Protein AF-A0A9P8D530-F1 (afdb_monomer)

Nearest PDB structures (foldseek):
  5xg2-assembly1_A  TM=8.958E-01  e=7.688E-01  Pyrococcus yayanosii CH1
  3g67-assembly1_B  TM=6.384E-01  e=3.467E-01  Thermotoga maritima
  3zx6-assembly1_A  TM=5.430E-01  e=2.923E-01  Archaeoglobus fulgidus DSM 4304
  3zx6-assembly1_B  TM=6.052E-01  e=6.123E-01  Archaeoglobus fulgidus DSM 4304
  3ja6-assembly1_I  TM=3.367E-01  e=1.910E+00  Escherichia coli

Mean predicted aligned error: 16.05 Å

Secondary structure (DSSP, 8-state):
-HHHHHHHHHHHHHHHHHHHHHHHHHHHHHHHHHHHHHHHHHHHHHHHHHHHHHHHHHHHHHHHT--HHHHHHHHHHHHHHHHHHHHHHHHHHHHHHHHHHHHHHHHHHHHHHHHHHHHHHHHHHHHHHHHHHHHHHHHHHHHHHHHHHHHHHHHHHHHHHHHHHHHHHHHHHHHHS------SSS-------TTTHHHHHHHHHHHHHHHHHHHHHHHHHHHHHHHHHHHHT---

pLDDT: mean 80.41, std 13.49, range [45.69, 94.81]

Solvent-accessible surface area (backbone atoms only — not comparable to full-atom values): 13233 Å² total; per-residue (Å²): 114,76,73,57,55,54,52,51,51,50,53,48,55,54,51,52,52,52,50,51,52,51,52,52,50,47,49,54,52,61,66,51,46,61,62,53,51,53,53,44,53,54,46,51,52,52,42,52,55,49,53,50,50,52,50,54,54,50,52,49,49,68,75,63,74,64,76,61,75,70,54,52,56,54,50,51,52,50,52,51,50,45,54,52,47,52,54,53,44,55,50,48,54,51,52,53,50,51,52,52,51,50,46,52,51,52,52,52,52,53,49,53,51,52,53,52,53,51,48,56,52,49,53,53,49,50,53,52,52,50,51,50,51,51,51,51,51,53,50,49,53,49,50,52,52,52,50,53,51,50,54,52,51,53,50,51,52,53,50,51,63,57,46,52,51,52,49,53,49,50,51,57,46,67,76,70,60,81,75,83,81,84,75,78,95,77,78,96,67,88,71,76,61,93,59,64,64,56,56,56,67,54,43,53,58,51,45,49,50,53,51,52,52,51,54,51,54,57,49,50,54,53,51,54,53,53,50,54,55,53,60,72,68,56,82,130

Radius of gyration: 52.25 Å; Cα contacts (8 Å, |Δi|>4): 49; chains: 1; bounding box: 99×33×156 Å

Foldseek 3Di:
DVVVVVVVVVVVVVVVVVLVVLVVVLVVLVVCLVVLVVVLVVLVVVLVVLVVVLVVLVVCCVVPVDDDPVSVVVNVVSVVVNVVSVVVSVVSVVVSVVSVVSSVVSVVVSVVVVVVVVVVVVVVVVVVVVVVVVVVVVVVVVVVVVVVVVVVVVVVVVVVLLVVLLVVLVVVCVVPQDDQPPDDDDDRDRPRPPVVVVSVVRSVVVSVVSVVVVVVVVVVVVVVVVVVVVVVPDDD

Organism: NCBI:txid1042133

Structure (mmCIF, N/CA/C/O backbone):
data_AF-A0A9P8D530-F1
#
_entry.id   AF-A0A9P8D530-F1
#
loop_
_atom_site.group_PDB
_atom_site.id
_atom_site.type_symbol
_atom_site.label_atom_id
_atom_site.label_alt_id
_atom_site.label_comp_id
_atom_site.label_asym_id
_atom_site.label_entity_id
_atom_site.label_seq_id
_atom_site.pdbx_PDB_ins_code
_atom_site.Cartn_x
_atom_site.Cartn_y
_atom_site.Cartn_z
_atom_site.occupancy
_atom_site.B_iso_or_equiv
_atom_site.auth_seq_id
_atom_site.auth_comp_id
_atom_site.auth_asym_id
_atom_site.auth_atom_id
_atom_site.pdbx_PDB_model_num
ATOM 1 N N . MET A 1 1 ? -13.300 6.426 -26.813 1.00 47.84 1 MET A N 1
ATOM 2 C CA . MET A 1 1 ? -12.167 7.091 -26.140 1.00 47.84 1 MET A CA 1
ATOM 3 C C . MET A 1 1 ? -12.619 8.271 -25.294 1.00 47.84 1 MET A C 1
ATOM 5 O O . MET A 1 1 ? -12.547 8.134 -24.091 1.00 47.84 1 MET A O 1
ATOM 9 N N . VAL A 1 2 ? -13.185 9.355 -25.845 1.00 51.16 2 VAL A N 1
ATOM 10 C CA . VAL A 1 2 ? -13.548 10.539 -25.026 1.00 51.16 2 VAL A CA 1
ATOM 11 C C . VAL A 1 2 ? -14.606 10.249 -23.944 1.00 51.16 2 VAL A C 1
ATOM 13 O O . VAL A 1 2 ? -14.439 10.677 -22.815 1.00 51.16 2 VAL A O 1
ATOM 16 N N . ASN A 1 3 ? -15.657 9.473 -24.236 1.00 51.78 3 ASN A N 1
ATOM 17 C CA . ASN A 1 3 ? -16.732 9.199 -23.262 1.00 51.78 3 ASN A CA 1
ATOM 18 C C . ASN A 1 3 ? -16.315 8.320 -22.068 1.00 51.78 3 ASN A C 1
ATOM 20 O O . ASN A 1 3 ? -16.981 8.354 -21.044 1.00 51.78 3 ASN A O 1
ATOM 24 N N . GLU A 1 4 ? -15.245 7.539 -22.209 1.00 54.66 4 GLU A N 1
ATOM 25 C CA . GLU A 1 4 ? -14.819 6.537 -21.221 1.00 54.66 4 GLU A CA 1
ATOM 26 C C . GLU A 1 4 ? -13.916 7.162 -20.142 1.00 54.66 4 GLU A C 1
ATOM 28 O O . GLU A 1 4 ? -13.989 6.796 -18.970 1.00 54.66 4 GLU A O 1
ATOM 33 N N . ASP A 1 5 ? -13.144 8.189 -20.516 1.00 53.94 5 ASP A N 1
ATOM 34 C CA . ASP A 1 5 ? -12.358 9.002 -19.579 1.00 53.94 5 ASP A CA 1
ATOM 35 C C . ASP A 1 5 ? -13.244 9.873 -18.680 1.00 53.94 5 ASP A C 1
ATOM 37 O O . ASP A 1 5 ? -12.984 9.985 -17.484 1.00 53.94 5 ASP A O 1
ATOM 41 N N . TYR A 1 6 ? -14.328 10.453 -19.211 1.00 56.22 6 TYR A N 1
ATOM 42 C CA . TYR A 1 6 ? -15.255 11.252 -18.398 1.00 56.22 6 TYR A CA 1
ATOM 43 C C . TYR A 1 6 ? -16.028 10.400 -17.386 1.00 56.22 6 TYR A C 1
ATOM 45 O O . TYR A 1 6 ? -16.223 10.839 -16.254 1.00 56.22 6 TYR A O 1
ATOM 53 N N . THR A 1 7 ? -16.444 9.184 -17.755 1.00 60.84 7 THR A N 1
ATOM 54 C CA . THR A 1 7 ? -17.121 8.267 -16.824 1.00 60.84 7 THR A CA 1
ATOM 55 C C . THR A 1 7 ? -16.185 7.776 -15.727 1.00 60.84 7 THR A C 1
ATOM 57 O O . THR A 1 7 ? -16.572 7.805 -14.562 1.00 60.84 7 THR A O 1
ATOM 60 N N . ASN A 1 8 ? -14.941 7.425 -16.069 1.00 58.00 8 ASN A N 1
ATOM 61 C CA . ASN A 1 8 ? -13.939 7.026 -15.079 1.00 58.00 8 ASN A CA 1
ATOM 62 C C . ASN A 1 8 ? -13.560 8.185 -14.148 1.00 58.00 8 ASN A C 1
ATOM 64 O O . ASN A 1 8 ? -13.407 7.978 -12.949 1.00 58.00 8 ASN A O 1
ATOM 68 N N . SER A 1 9 ? -13.450 9.411 -14.674 1.00 56.75 9 SER A N 1
ATOM 69 C CA . SER A 1 9 ? -13.176 10.601 -13.861 1.00 56.75 9 SER A CA 1
ATOM 70 C C . SER A 1 9 ? -14.311 10.898 -12.881 1.00 56.75 9 SER A C 1
ATOM 72 O O . SER A 1 9 ? -14.040 11.243 -11.736 1.00 56.75 9 SER A O 1
ATOM 74 N N . LEU A 1 10 ? -15.570 10.752 -13.305 1.00 60.12 10 LEU A N 1
ATOM 75 C CA . LEU A 1 10 ? -16.727 11.009 -12.448 1.00 60.12 10 LEU A CA 1
ATOM 76 C C . LEU A 1 10 ? -16.903 9.912 -11.383 1.00 60.12 10 LEU A C 1
ATOM 78 O O . LEU A 1 10 ? -17.179 10.226 -10.230 1.00 60.12 10 LEU A O 1
ATOM 82 N N . GLU A 1 11 ? -16.707 8.634 -11.736 1.00 61.78 11 GLU A N 1
ATOM 83 C CA . GLU A 1 11 ? -16.700 7.532 -10.757 1.00 61.78 11 GLU A CA 1
ATOM 84 C C . GLU A 1 11 ? -15.560 7.675 -9.743 1.00 61.78 11 GLU A C 1
ATOM 86 O O . GLU A 1 11 ? -15.763 7.412 -8.558 1.00 61.78 11 GLU A O 1
ATOM 91 N N . PHE A 1 12 ? -14.384 8.130 -10.183 1.00 62.31 12 PHE A N 1
ATOM 92 C CA . PHE A 1 12 ? -13.244 8.383 -9.307 1.00 62.31 12 PHE A CA 1
ATOM 93 C C . PHE A 1 12 ? -13.523 9.525 -8.318 1.00 62.31 12 PHE A C 1
ATOM 95 O O . PHE A 1 12 ? -13.295 9.368 -7.120 1.00 62.31 12 PHE A O 1
ATOM 102 N N . GLU A 1 13 ? -14.085 10.638 -8.794 1.00 62.72 13 GLU A N 1
ATOM 103 C CA . GLU A 1 13 ? -14.395 11.811 -7.966 1.00 62.72 13 GLU A CA 1
ATOM 104 C C . GLU A 1 13 ? -15.509 11.513 -6.939 1.00 62.72 13 GLU A C 1
ATOM 106 O O . GLU A 1 13 ? -15.418 11.916 -5.778 1.00 62.72 13 GLU A O 1
ATOM 111 N N . ILE A 1 14 ? -16.519 10.716 -7.320 1.00 65.56 14 ILE A N 1
ATOM 112 C CA . ILE A 1 14 ? -17.564 10.225 -6.404 1.00 65.56 14 ILE A CA 1
ATOM 113 C C . ILE A 1 14 ? -16.975 9.254 -5.365 1.00 65.56 14 ILE A C 1
ATOM 115 O O . ILE A 1 14 ? -17.304 9.337 -4.179 1.00 65.56 14 ILE A O 1
ATOM 119 N N . ALA A 1 15 ? -16.086 8.345 -5.778 1.00 71.25 15 ALA A N 1
ATOM 120 C CA . ALA A 1 15 ? -15.463 7.375 -4.880 1.00 71.25 15 ALA A CA 1
ATOM 121 C C . ALA A 1 15 ? -14.521 8.029 -3.851 1.00 71.25 15 ALA A C 1
ATOM 123 O O . ALA A 1 15 ? -14.444 7.560 -2.709 1.00 71.25 15 ALA A O 1
ATOM 124 N N . GLU A 1 16 ? -13.837 9.111 -4.231 1.00 76.19 16 GLU A N 1
ATOM 125 C CA . GLU A 1 16 ? -12.946 9.873 -3.352 1.00 76.19 16 GLU A CA 1
ATOM 126 C C . GLU A 1 16 ? -13.729 10.670 -2.291 1.00 76.19 16 GLU A C 1
ATOM 128 O O . GLU A 1 16 ? -13.339 10.684 -1.115 1.00 76.19 16 GLU A O 1
ATOM 133 N N . ASP A 1 17 ? -14.877 11.258 -2.655 1.00 79.88 17 ASP A N 1
ATOM 134 C CA . ASP A 1 17 ? -15.763 11.921 -1.687 1.00 79.88 17 ASP A CA 1
ATOM 135 C C . ASP A 1 17 ? -16.356 10.922 -0.680 1.00 79.88 17 ASP A C 1
ATOM 137 O O . ASP A 1 17 ? -16.305 11.154 0.533 1.00 79.88 17 ASP A O 1
ATOM 141 N N . GLU A 1 18 ? -16.822 9.757 -1.148 1.00 80.75 18 GLU A N 1
ATOM 142 C CA . GLU A 1 18 ? -17.292 8.684 -0.265 1.00 80.75 18 GLU A CA 1
ATOM 143 C C . GLU A 1 18 ? -16.204 8.227 0.716 1.00 80.75 18 GLU A C 1
ATOM 145 O O . GLU A 1 18 ? -16.465 8.058 1.910 1.00 80.75 18 GLU A O 1
ATOM 150 N N . GLU A 1 19 ? -14.971 8.033 0.241 1.00 82.69 19 GLU A N 1
ATOM 151 C CA . GLU A 1 19 ? -13.854 7.615 1.090 1.00 82.69 19 GLU A CA 1
ATOM 152 C C . GLU A 1 19 ? -13.555 8.654 2.177 1.00 82.69 19 GLU A C 1
ATOM 154 O O . GLU A 1 19 ? -13.328 8.308 3.345 1.00 82.69 19 GLU A O 1
ATOM 159 N N . LYS A 1 20 ? -13.597 9.939 1.819 1.00 85.69 20 LYS A N 1
ATOM 160 C CA . LYS A 1 20 ? -13.409 11.045 2.757 1.00 85.69 20 LYS A CA 1
ATOM 161 C C . LYS A 1 20 ? -14.515 11.079 3.810 1.00 85.69 20 LYS A C 1
ATOM 163 O O . LYS A 1 20 ? -14.206 11.180 5.001 1.00 85.69 20 LYS A O 1
ATOM 168 N N . GLN A 1 21 ? -15.775 10.913 3.407 1.00 86.50 21 GLN A N 1
ATOM 169 C CA . GLN A 1 21 ? -16.907 10.840 4.335 1.00 86.50 21 GLN A CA 1
ATOM 170 C C . GLN A 1 21 ? -16.814 9.633 5.278 1.00 86.50 21 GLN A C 1
ATOM 172 O O . GLN A 1 21 ? -17.083 9.755 6.479 1.00 86.50 21 GLN A O 1
ATOM 177 N N . VAL A 1 22 ? -16.379 8.474 4.775 1.00 86.25 22 VAL A N 1
ATOM 178 C CA . VAL A 1 22 ? -16.158 7.271 5.591 1.00 86.25 22 VAL A CA 1
ATOM 179 C C . VAL A 1 22 ? -15.051 7.503 6.622 1.00 86.25 22 VAL A C 1
ATOM 181 O O . VAL A 1 22 ? -15.244 7.205 7.805 1.00 86.25 22 VAL A O 1
ATOM 184 N N . LYS A 1 23 ? -13.914 8.083 6.214 1.00 88.69 23 LYS A N 1
ATOM 185 C CA . LYS A 1 23 ? -12.812 8.431 7.128 1.00 88.69 23 LYS A CA 1
ATOM 186 C C . LYS A 1 23 ? -13.258 9.430 8.191 1.00 88.69 23 LYS A C 1
ATOM 188 O O . LYS A 1 23 ? -12.974 9.233 9.372 1.00 88.69 23 LYS A O 1
ATOM 193 N N . GLU A 1 24 ? -13.994 10.468 7.805 1.00 90.75 24 GLU A N 1
ATOM 194 C CA . GLU A 1 24 ? -14.507 11.469 8.741 1.00 90.75 24 GLU A CA 1
ATOM 195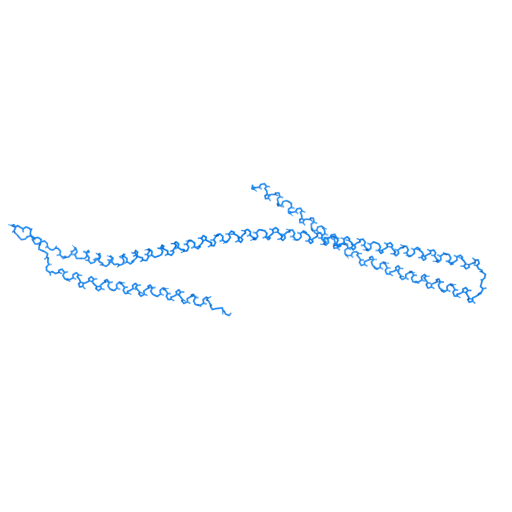 C C . GLU A 1 24 ? -15.481 10.851 9.756 1.00 90.75 24 GLU A C 1
ATOM 197 O O . GLU A 1 24 ? -15.393 11.113 10.959 1.00 90.75 24 GLU A O 1
ATOM 202 N N . THR A 1 25 ? -16.372 9.974 9.294 1.00 87.69 25 THR A N 1
ATOM 203 C CA . THR A 1 25 ? -17.322 9.257 10.153 1.00 87.69 25 THR A CA 1
ATOM 204 C C . THR A 1 25 ? -16.600 8.328 11.130 1.00 87.69 25 THR A C 1
ATOM 206 O O . THR A 1 25 ? -16.912 8.329 12.323 1.00 87.69 25 THR A O 1
ATOM 209 N N . ALA A 1 26 ? -15.580 7.598 10.670 1.00 89.50 26 ALA A N 1
ATOM 210 C CA . ALA A 1 26 ? -14.744 6.760 11.526 1.00 89.50 26 ALA A CA 1
ATOM 211 C C . ALA A 1 26 ? -14.005 7.585 12.596 1.00 89.50 26 ALA A C 1
ATOM 213 O O . ALA A 1 26 ? -13.944 7.178 13.758 1.00 89.50 26 ALA A O 1
ATOM 214 N N . ILE A 1 27 ? -13.500 8.772 12.242 1.00 90.75 27 ILE A N 1
ATOM 215 C CA . ILE A 1 27 ? -12.860 9.694 13.192 1.00 90.75 27 ILE A CA 1
ATOM 216 C C . ILE A 1 27 ? -13.866 10.177 14.244 1.00 90.75 27 ILE A C 1
ATOM 218 O O . ILE A 1 27 ? -13.558 10.149 15.437 1.00 90.75 27 ILE A O 1
ATOM 222 N N . LYS A 1 28 ? -15.079 10.574 13.834 1.00 90.62 28 LYS A N 1
ATOM 223 C CA . LYS A 1 28 ? -16.150 10.994 14.758 1.00 90.62 28 LYS A CA 1
ATOM 224 C C . LYS A 1 28 ? -16.519 9.876 15.739 1.00 90.62 28 LYS A C 1
ATOM 226 O O . LYS A 1 28 ? -16.566 10.118 16.944 1.00 90.62 28 LYS A O 1
ATOM 231 N N . LEU A 1 29 ? -16.708 8.652 15.243 1.00 89.94 29 LEU A N 1
ATOM 232 C CA . LEU A 1 29 ? -16.990 7.468 16.065 1.00 89.94 29 LEU A CA 1
ATOM 233 C C . LEU A 1 29 ? -15.864 7.193 17.065 1.00 89.94 29 LEU A C 1
ATOM 235 O O . LEU A 1 29 ? -16.124 7.070 18.263 1.00 89.94 29 LEU A O 1
ATOM 239 N N . ARG A 1 30 ? -14.611 7.175 16.599 1.00 91.06 30 ARG A N 1
ATOM 240 C CA . ARG A 1 30 ? -13.434 6.952 17.449 1.00 91.06 30 ARG A CA 1
ATOM 241 C C . ARG A 1 30 ? -13.286 8.022 18.529 1.00 91.06 30 ARG A C 1
ATOM 243 O O . ARG A 1 30 ? -12.896 7.701 19.645 1.00 91.06 30 ARG A O 1
ATOM 250 N N . LYS A 1 31 ? -13.630 9.275 18.219 1.00 91.94 31 LYS A N 1
ATOM 251 C CA . LYS A 1 31 ? -13.614 10.379 19.186 1.00 91.94 31 LYS A CA 1
ATOM 252 C C . LYS A 1 31 ? -14.682 10.227 20.275 1.00 91.94 31 LYS A C 1
ATOM 254 O O . LYS A 1 31 ? -14.424 10.618 21.403 1.00 91.94 31 LYS A O 1
ATOM 259 N N . SER A 1 32 ? -15.844 9.654 19.954 1.00 89.19 32 SER A N 1
ATOM 260 C CA . SER A 1 32 ? -16.940 9.429 20.917 1.00 89.19 32 SER A CA 1
ATOM 261 C C . SER A 1 32 ? -16.757 8.200 21.821 1.00 89.19 32 SER A C 1
ATOM 263 O O . SER A 1 32 ? -17.439 8.068 22.834 1.00 89.19 32 SER A O 1
ATOM 265 N N . LEU A 1 33 ? -15.848 7.292 21.455 1.00 90.75 33 LEU A N 1
ATOM 266 C CA . LEU A 1 33 ? -15.551 6.071 22.203 1.00 90.75 33 LEU A CA 1
ATOM 267 C C . LEU A 1 33 ? -15.082 6.322 23.656 1.00 90.75 33 LEU A C 1
ATOM 269 O O . LEU A 1 33 ? -15.693 5.737 24.551 1.00 90.75 33 LEU A O 1
ATOM 273 N N . PRO A 1 34 ? -14.096 7.205 23.930 1.00 91.75 34 PRO A N 1
ATOM 274 C CA . PRO A 1 34 ? -13.632 7.460 25.298 1.00 91.75 34 PRO A CA 1
ATOM 275 C C . PRO A 1 34 ? -14.719 8.041 26.210 1.00 91.75 34 PRO A C 1
ATOM 277 O O . PRO A 1 34 ? -14.756 7.728 27.398 1.00 91.75 34 PRO A O 1
ATOM 280 N N . ASP A 1 35 ? -15.637 8.851 25.673 1.00 90.31 35 ASP A N 1
ATOM 281 C CA . ASP A 1 35 ? -16.759 9.380 26.457 1.00 90.31 35 ASP A CA 1
ATOM 282 C C . ASP A 1 35 ? -17.690 8.249 26.917 1.00 90.31 35 ASP A C 1
ATOM 284 O O . ASP A 1 35 ? -18.188 8.254 28.044 1.00 90.31 35 ASP A O 1
ATOM 288 N N . LEU A 1 36 ? -17.911 7.252 26.057 1.00 89.62 36 LEU A N 1
ATOM 289 C CA . LEU A 1 36 ? -18.752 6.100 26.363 1.00 89.62 36 LEU A CA 1
ATOM 290 C C . LEU A 1 36 ? -18.084 5.144 27.363 1.00 89.62 36 LEU A C 1
ATOM 292 O O . LEU A 1 36 ? -18.764 4.645 28.259 1.00 89.62 36 LEU A O 1
ATOM 296 N N . GLU A 1 37 ? -16.772 4.934 27.238 1.00 91.62 37 GLU A N 1
ATOM 297 C CA . GLU A 1 37 ? -15.961 4.173 28.200 1.00 91.62 37 GLU A CA 1
ATOM 298 C C . GLU A 1 37 ? -15.967 4.837 29.579 1.00 91.62 37 GLU A C 1
ATOM 300 O O . GLU A 1 37 ? -16.223 4.173 30.580 1.00 91.62 37 GLU A O 1
ATOM 305 N N . ARG A 1 38 ? -15.828 6.165 29.642 1.00 93.12 38 ARG A N 1
ATOM 306 C CA . ARG A 1 38 ? -15.912 6.910 30.904 1.00 93.12 38 ARG A CA 1
ATOM 307 C C . ARG A 1 38 ? -17.277 6.764 31.581 1.00 93.12 38 ARG A C 1
ATOM 309 O O . ARG A 1 38 ? -17.356 6.670 32.803 1.00 93.12 38 ARG A O 1
ATOM 316 N N . ILE A 1 39 ? -18.369 6.736 30.809 1.00 90.44 39 ILE A N 1
ATOM 317 C CA . ILE A 1 39 ? -19.705 6.465 31.366 1.00 90.44 39 ILE A CA 1
ATOM 318 C C . ILE A 1 39 ? -19.785 5.030 31.897 1.00 90.44 39 ILE A C 1
ATOM 320 O O . ILE A 1 39 ? -20.392 4.817 32.943 1.00 90.44 39 ILE A O 1
ATOM 324 N N . LEU A 1 40 ? -19.189 4.054 31.207 1.00 92.69 40 LEU A N 1
ATOM 325 C CA . LEU A 1 40 ? -19.153 2.668 31.674 1.00 92.69 40 LEU A CA 1
ATOM 326 C C . LEU A 1 40 ? -18.408 2.546 33.014 1.00 92.69 40 LEU A C 1
ATOM 328 O O . LEU A 1 40 ? -18.959 1.957 33.940 1.00 92.69 40 LEU A O 1
ATOM 332 N N . GLU A 1 41 ? -17.236 3.172 33.153 1.00 92.94 41 GLU A N 1
ATOM 333 C CA . GLU A 1 41 ? -16.467 3.188 34.411 1.00 92.94 41 GLU A CA 1
ATOM 334 C C . GLU A 1 41 ? -17.269 3.791 35.577 1.00 92.94 41 GLU A C 1
ATOM 336 O O . GLU A 1 41 ? -17.285 3.256 36.687 1.00 92.94 41 GLU A O 1
ATOM 341 N N . LEU A 1 42 ? -17.996 4.889 35.333 1.00 92.69 42 LEU A N 1
ATOM 342 C CA . LEU A 1 42 ? -18.859 5.501 36.350 1.00 92.69 42 LEU A CA 1
ATOM 343 C C . LEU A 1 42 ? -19.987 4.563 36.795 1.00 92.69 42 LEU A C 1
ATOM 345 O O . LEU A 1 42 ? -20.336 4.525 37.975 1.00 92.69 42 LEU A O 1
ATOM 349 N N . VAL A 1 43 ? -20.561 3.805 35.860 1.00 93.25 43 VAL A N 1
ATOM 350 C CA . VAL A 1 43 ? -21.612 2.824 36.155 1.00 93.25 43 VAL A CA 1
ATOM 351 C C . VAL A 1 43 ? -21.053 1.649 36.943 1.00 93.25 43 VAL A C 1
ATOM 353 O O . VAL A 1 43 ? -21.712 1.189 37.870 1.00 93.25 43 VAL A O 1
ATOM 356 N N . GLU A 1 44 ? -19.850 1.178 36.619 1.00 93.38 44 GLU A N 1
ATOM 357 C CA . GLU A 1 44 ? -19.175 0.130 37.388 1.00 93.38 44 GLU A CA 1
ATOM 358 C C . GLU A 1 44 ? -18.907 0.569 38.828 1.00 93.38 44 GLU A C 1
ATOM 360 O O . GLU A 1 44 ? -19.235 -0.168 39.755 1.00 93.38 44 GLU A O 1
ATOM 365 N N . CYS A 1 45 ? -18.421 1.796 39.025 1.00 93.56 45 CYS A N 1
ATOM 366 C CA . CYS A 1 45 ? -18.251 2.379 40.355 1.00 93.56 45 CYS A CA 1
ATOM 367 C C . CYS A 1 45 ? -19.584 2.442 41.124 1.00 93.56 45 CYS A C 1
ATOM 369 O O . CYS A 1 45 ? -19.662 2.033 42.281 1.00 93.56 45 CYS A O 1
ATOM 371 N N . ALA A 1 46 ? -20.664 2.879 40.468 1.00 91.50 46 ALA A N 1
ATOM 372 C CA . ALA A 1 46 ? -21.989 2.915 41.082 1.00 91.50 46 ALA A CA 1
ATOM 373 C C . ALA A 1 46 ? -22.512 1.514 41.448 1.00 91.50 46 ALA A C 1
ATOM 375 O O . ALA A 1 46 ? -23.117 1.353 42.506 1.00 91.50 46 ALA A O 1
ATOM 376 N N . ILE A 1 47 ? -22.271 0.501 40.607 1.00 93.00 47 ILE A N 1
ATOM 377 C CA . ILE A 1 47 ? -22.603 -0.896 40.919 1.00 93.00 47 ILE A CA 1
ATOM 378 C C . ILE A 1 47 ? -21.836 -1.345 42.160 1.00 93.00 47 ILE A C 1
ATOM 380 O O . ILE A 1 47 ? -22.465 -1.870 43.073 1.00 93.00 47 ILE A O 1
ATOM 384 N N . GLN A 1 48 ? -20.528 -1.087 42.226 1.00 93.12 48 GLN A N 1
ATOM 385 C CA . GLN A 1 48 ? -19.693 -1.466 43.366 1.00 93.12 48 GLN A CA 1
ATOM 386 C C . GLN A 1 48 ? -20.224 -0.862 44.674 1.00 93.12 48 GLN A C 1
ATOM 388 O O . GLN A 1 48 ? -20.454 -1.587 45.635 1.00 93.12 48 GLN A O 1
ATOM 393 N N . ILE A 1 49 ? -20.550 0.435 44.673 1.00 92.62 49 ILE A N 1
ATOM 394 C CA . ILE A 1 49 ? -21.132 1.123 45.838 1.00 92.62 49 ILE A CA 1
ATOM 395 C C . ILE A 1 49 ? -22.464 0.483 46.260 1.00 92.62 49 ILE A C 1
ATOM 397 O O . ILE A 1 49 ? -22.731 0.324 47.452 1.00 92.62 49 ILE A O 1
ATOM 401 N N . ILE A 1 50 ? -23.321 0.109 45.302 1.00 91.62 50 ILE A N 1
ATOM 402 C CA . ILE A 1 50 ? -24.591 -0.571 45.598 1.00 91.62 50 ILE A CA 1
ATOM 403 C C . ILE A 1 50 ? -24.334 -1.954 46.210 1.00 91.62 50 ILE A C 1
ATOM 405 O O . ILE A 1 50 ? -25.050 -2.352 47.126 1.00 91.62 50 ILE A O 1
ATOM 409 N N . GLU A 1 51 ? -23.342 -2.691 45.713 1.00 91.81 51 GLU A N 1
ATOM 410 C CA . GLU A 1 51 ? -22.966 -4.002 46.249 1.00 91.81 51 GLU A CA 1
ATOM 411 C C . GLU A 1 51 ? -22.436 -3.903 47.680 1.00 91.81 51 GLU A C 1
ATOM 413 O O . GLU A 1 51 ? -22.901 -4.656 48.540 1.00 91.81 51 GLU A O 1
ATOM 418 N N . ASP A 1 52 ? -21.567 -2.930 47.950 1.00 92.69 52 ASP A N 1
ATOM 419 C CA . ASP A 1 52 ? -21.043 -2.651 49.287 1.00 92.69 52 ASP A CA 1
ATOM 420 C C . ASP A 1 52 ? -22.184 -2.259 50.241 1.00 92.69 52 ASP A C 1
ATOM 422 O O . ASP A 1 52 ? -22.318 -2.833 51.319 1.00 92.69 52 ASP A O 1
ATOM 426 N N . THR A 1 53 ? -23.104 -1.391 49.797 1.00 88.88 53 THR A N 1
ATOM 427 C CA . THR A 1 53 ? -24.294 -0.993 50.577 1.00 88.88 53 THR A CA 1
ATOM 428 C C . THR A 1 53 ? -25.201 -2.189 50.897 1.00 88.88 53 THR A C 1
ATOM 430 O O . THR A 1 53 ? -25.759 -2.280 51.990 1.00 88.88 53 THR A O 1
ATOM 433 N N . ILE A 1 54 ? -25.376 -3.127 49.957 1.00 88.88 54 ILE A N 1
ATOM 434 C CA . ILE A 1 54 ? -26.139 -4.364 50.196 1.00 88.88 54 ILE A CA 1
ATOM 435 C C . ILE A 1 54 ? -25.437 -5.233 51.247 1.00 88.88 54 ILE A C 1
ATOM 437 O O . ILE A 1 54 ? -26.120 -5.817 52.090 1.00 88.88 54 ILE A O 1
ATOM 441 N N . SER A 1 55 ? -24.103 -5.318 51.205 1.00 88.62 55 SER A N 1
ATOM 442 C CA . SER A 1 55 ? -23.318 -6.064 52.192 1.00 88.62 55 SER A CA 1
ATOM 443 C C . SER A 1 55 ? -23.440 -5.444 53.582 1.00 88.62 55 SER A C 1
ATOM 445 O O . SER A 1 55 ? -23.825 -6.136 54.519 1.00 88.62 55 SER A O 1
ATOM 447 N N . GLU A 1 56 ? -23.232 -4.131 53.707 1.00 87.50 56 GLU A N 1
ATOM 448 C CA . GLU A 1 56 ? -23.371 -3.405 54.976 1.00 87.50 56 GLU A CA 1
ATOM 449 C C . GLU A 1 56 ? -24.786 -3.532 55.558 1.00 87.50 56 GLU A C 1
ATOM 451 O O . GLU A 1 56 ? -24.959 -3.740 56.761 1.00 87.50 56 GLU A O 1
ATOM 456 N N . HIS A 1 57 ? -25.817 -3.459 54.705 1.00 85.00 57 HIS A N 1
ATOM 457 C CA . HIS A 1 57 ? -27.210 -3.658 55.116 1.00 85.00 57 HIS A CA 1
ATOM 458 C C . HIS A 1 57 ? -27.447 -5.080 55.640 1.00 85.00 57 HIS A C 1
ATOM 460 O O . HIS A 1 57 ? -28.174 -5.270 56.617 1.00 85.00 57 HIS A O 1
ATOM 466 N N . LYS A 1 58 ? -26.810 -6.089 55.036 1.00 84.75 58 LYS A N 1
ATOM 467 C CA . LYS A 1 58 ? -26.878 -7.482 55.495 1.00 84.75 58 LYS A CA 1
ATOM 468 C C . 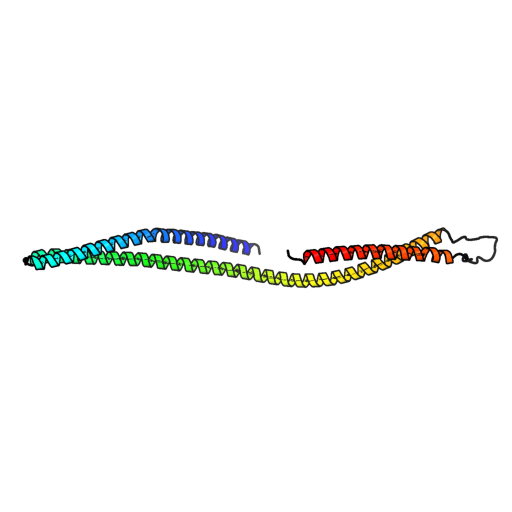LYS A 1 58 ? -26.159 -7.677 56.834 1.00 84.75 58 LYS A C 1
ATOM 470 O O . LYS A 1 58 ? -26.735 -8.293 57.729 1.00 84.75 58 LYS A O 1
ATOM 475 N N . ASP A 1 59 ? -24.974 -7.102 56.998 1.00 85.50 59 ASP A N 1
ATOM 476 C CA . ASP A 1 59 ? -24.197 -7.184 58.240 1.00 85.50 59 ASP A CA 1
ATOM 477 C C . ASP A 1 59 ? -24.933 -6.485 59.394 1.00 85.50 59 ASP A C 1
ATOM 479 O O . ASP A 1 59 ? -25.017 -7.002 60.508 1.00 85.50 59 ASP A O 1
ATOM 483 N N . CYS A 1 60 ? -25.571 -5.342 59.116 1.00 82.38 60 CYS A N 1
ATOM 484 C CA . CYS A 1 60 ? -26.412 -4.626 60.076 1.00 82.38 60 CYS A CA 1
ATOM 485 C C . CYS A 1 60 ? -27.648 -5.437 60.505 1.00 82.38 60 CYS A C 1
ATOM 487 O O . CYS A 1 60 ? -28.035 -5.376 61.676 1.00 82.38 60 CYS A O 1
ATOM 489 N N . LYS A 1 61 ? -28.260 -6.215 59.596 1.00 81.88 61 LYS A N 1
ATOM 490 C CA . LYS A 1 61 ? -29.344 -7.159 59.939 1.00 81.88 61 LYS A CA 1
ATOM 491 C C . LYS A 1 61 ? -28.854 -8.199 60.952 1.00 81.88 61 LYS A C 1
ATOM 493 O O . LYS A 1 61 ? -29.560 -8.476 61.921 1.00 81.88 61 LYS A O 1
ATOM 498 N N . GLU A 1 62 ? -27.663 -8.754 60.727 1.00 80.81 62 GLU A N 1
ATOM 499 C CA . GLU A 1 62 ? -27.059 -9.786 61.577 1.00 80.81 62 GLU A CA 1
ATOM 500 C C . GLU A 1 62 ? -26.663 -9.236 62.957 1.00 80.81 62 GLU A C 1
ATOM 502 O O . GLU A 1 62 ? -26.963 -9.857 63.976 1.00 80.81 62 GLU A O 1
ATOM 507 N N . LEU A 1 63 ? -26.091 -8.027 63.012 1.00 83.12 63 LEU A N 1
ATOM 508 C CA . LEU A 1 63 ? -25.634 -7.408 64.260 1.00 83.12 63 LEU A CA 1
ATOM 509 C C . LEU A 1 63 ? -26.781 -6.954 65.181 1.00 83.12 63 LEU A C 1
ATOM 511 O O . LEU A 1 63 ? -26.661 -7.030 66.403 1.00 83.12 63 LEU A O 1
ATOM 515 N N . LEU A 1 64 ? -27.878 -6.437 64.612 1.00 77.31 64 LEU A N 1
ATOM 516 C CA . LEU A 1 64 ? -28.935 -5.759 65.376 1.00 77.31 64 LEU A CA 1
ATOM 517 C C . LEU A 1 64 ? -30.161 -6.639 65.696 1.00 77.31 64 LEU A C 1
ATOM 519 O O . LEU A 1 64 ? -31.028 -6.187 66.443 1.00 77.31 64 LEU A O 1
ATOM 523 N N . SER A 1 65 ? -30.264 -7.871 65.170 1.00 74.00 65 SER A N 1
ATOM 524 C CA . SER A 1 65 ? -31.385 -8.808 65.434 1.00 74.00 65 SER A CA 1
ATOM 525 C C . SER A 1 65 ? -32.791 -8.175 65.293 1.00 74.00 65 SER A C 1
ATOM 527 O O . SER A 1 65 ? -33.685 -8.399 66.110 1.00 74.00 65 SER A O 1
ATOM 529 N N . ILE A 1 66 ? -32.986 -7.336 64.267 1.00 67.12 66 ILE A N 1
ATOM 530 C CA . ILE A 1 66 ? -34.199 -6.514 64.061 1.00 67.12 66 ILE A CA 1
ATOM 531 C C . ILE A 1 66 ? -35.315 -7.328 63.363 1.00 67.12 66 ILE A C 1
ATOM 533 O O . ILE A 1 66 ? -35.008 -8.148 62.495 1.00 67.12 66 ILE A O 1
ATOM 537 N N . PRO A 1 67 ? -36.613 -7.087 63.666 1.00 67.81 67 PRO A N 1
ATOM 538 C CA . PRO A 1 67 ? -37.747 -7.692 62.954 1.00 67.81 67 PRO A CA 1
ATOM 539 C C . PRO A 1 67 ? -37.732 -7.460 61.430 1.00 67.81 67 PRO A C 1
ATOM 541 O O . PRO A 1 67 ? -37.473 -6.362 60.932 1.00 67.81 67 PRO A O 1
ATOM 544 N N . GLU A 1 68 ? -38.061 -8.522 60.691 1.00 67.75 68 GLU A N 1
ATOM 545 C CA . GLU A 1 68 ? -37.719 -8.721 59.275 1.00 67.75 68 GLU A CA 1
ATOM 546 C C . GLU A 1 68 ? -38.470 -7.815 58.277 1.00 67.75 68 GLU A C 1
ATOM 548 O O . GLU A 1 68 ? -37.931 -7.474 57.222 1.00 67.75 68 GLU A O 1
ATOM 553 N N . GLU A 1 69 ? -39.681 -7.356 58.610 1.00 73.12 69 GLU A N 1
ATOM 554 C CA . GLU A 1 69 ? -40.563 -6.653 57.663 1.00 73.12 69 GLU A CA 1
ATOM 555 C C . GLU A 1 69 ? -39.972 -5.350 57.099 1.00 73.12 69 GLU A C 1
ATOM 557 O O . GLU A 1 69 ? -40.107 -5.075 55.904 1.00 73.12 69 GLU A O 1
ATOM 562 N N . ARG A 1 70 ? -39.290 -4.540 57.924 1.00 70.44 70 ARG A N 1
ATOM 563 C CA . ARG A 1 70 ? -38.713 -3.256 57.470 1.00 70.44 70 ARG A CA 1
ATOM 564 C C . ARG A 1 70 ? -37.385 -3.423 56.734 1.00 70.44 70 ARG A C 1
ATOM 566 O O . ARG A 1 70 ? -37.088 -2.630 55.842 1.00 70.44 70 ARG A O 1
ATOM 573 N N . PHE A 1 71 ? -36.622 -4.467 57.056 1.00 76.31 71 PHE A N 1
ATOM 574 C CA . PHE A 1 71 ? -35.365 -4.788 56.374 1.00 76.31 71 PHE A CA 1
ATOM 575 C C . PHE A 1 71 ? -35.599 -5.341 54.965 1.00 76.31 71 PHE A C 1
ATOM 577 O O . PHE A 1 71 ? -34.875 -4.970 54.038 1.00 76.31 71 PHE A O 1
ATOM 584 N N . LEU A 1 72 ? -36.652 -6.150 54.793 1.00 78.94 72 LEU A N 1
ATOM 585 C CA . LEU A 1 72 ? -36.989 -6.803 53.529 1.00 78.94 72 LEU A CA 1
ATOM 586 C C . LEU A 1 72 ? -37.335 -5.804 52.411 1.00 78.94 72 LEU A C 1
ATOM 588 O O . LEU A 1 72 ? -37.010 -6.035 51.246 1.00 78.94 72 LEU A O 1
ATOM 592 N N . TYR A 1 73 ? -37.990 -4.686 52.742 1.00 83.12 73 TYR A N 1
ATOM 593 C CA . TYR A 1 73 ? -38.334 -3.651 51.760 1.00 83.12 73 TYR A CA 1
ATOM 594 C C . TYR A 1 73 ? -37.090 -2.934 51.212 1.00 83.12 73 TYR A C 1
ATOM 596 O O . TYR A 1 73 ? -36.951 -2.765 50.000 1.00 83.12 73 TYR A O 1
ATOM 604 N N . VAL A 1 74 ? -36.163 -2.549 52.096 1.00 84.44 74 VAL A N 1
ATOM 605 C CA . VAL A 1 74 ? -34.909 -1.882 51.711 1.00 84.44 74 VAL A CA 1
ATOM 606 C C . VAL A 1 74 ? -34.028 -2.829 50.897 1.00 84.44 74 VAL A C 1
ATOM 608 O O . VAL A 1 74 ? -33.534 -2.441 49.841 1.00 84.44 74 VAL A O 1
ATOM 611 N N . GLU A 1 75 ? -33.922 -4.092 51.314 1.00 83.44 75 GLU A N 1
ATOM 612 C CA . GLU A 1 75 ? -33.175 -5.123 50.591 1.00 83.44 75 GLU A CA 1
ATOM 613 C C . GLU A 1 75 ? -33.723 -5.335 49.170 1.00 83.44 75 GLU A C 1
ATOM 615 O O . GLU A 1 75 ? -32.962 -5.308 48.202 1.00 83.44 75 GLU A O 1
ATOM 620 N N . LYS A 1 76 ? -35.049 -5.448 49.006 1.00 87.81 76 LYS A N 1
ATOM 621 C CA . LYS A 1 76 ? -35.680 -5.554 47.678 1.00 87.81 76 LYS A CA 1
ATOM 622 C C . LYS A 1 76 ? -35.411 -4.335 46.796 1.00 87.81 76 LYS A C 1
ATOM 624 O O . LYS A 1 76 ? -35.157 -4.497 45.599 1.00 87.81 76 LYS A O 1
ATOM 629 N N . ASN A 1 77 ? -35.453 -3.127 47.354 1.00 88.81 77 ASN A N 1
ATOM 630 C CA . ASN A 1 77 ? -35.166 -1.906 46.600 1.00 88.81 77 ASN A CA 1
ATOM 631 C C . ASN A 1 77 ? -33.698 -1.831 46.167 1.00 88.81 77 ASN A C 1
ATOM 633 O O . ASN A 1 77 ? -33.433 -1.492 45.014 1.00 88.81 77 ASN A O 1
ATOM 637 N N . LEU A 1 78 ? -32.759 -2.203 47.042 1.00 88.19 78 LEU A N 1
ATOM 638 C CA . LEU A 1 78 ? -31.332 -2.261 46.717 1.00 88.19 78 LEU A CA 1
ATOM 639 C C . LEU A 1 78 ? -31.034 -3.324 45.650 1.00 88.19 78 LEU A C 1
ATOM 641 O O . LEU A 1 78 ? -30.337 -3.039 44.680 1.00 88.19 78 LEU A O 1
ATOM 645 N N . GLN A 1 79 ? -31.633 -4.513 45.756 1.00 89.06 79 GLN A N 1
ATOM 646 C CA . GLN A 1 79 ? -31.537 -5.559 44.728 1.00 89.06 79 GLN A CA 1
ATOM 647 C C . GLN A 1 79 ? -32.118 -5.093 43.384 1.00 89.06 79 GLN A C 1
ATOM 649 O O . GLN A 1 79 ? -31.527 -5.310 42.324 1.00 89.06 79 GLN A O 1
ATOM 654 N N . THR A 1 80 ? -33.247 -4.380 43.411 1.00 92.00 80 THR A N 1
ATOM 655 C CA . THR A 1 80 ? -33.835 -3.783 42.204 1.00 92.00 80 THR A CA 1
ATOM 656 C C . THR A 1 80 ? -32.896 -2.739 41.597 1.00 92.00 80 THR A C 1
ATOM 658 O O . THR A 1 80 ? -32.687 -2.739 40.383 1.00 92.00 80 THR A O 1
ATOM 661 N N . LEU A 1 81 ? -32.289 -1.877 42.417 1.00 90.38 81 LEU A N 1
ATOM 662 C CA . LEU A 1 81 ? -31.324 -0.874 41.967 1.00 90.38 81 LEU A CA 1
ATOM 663 C C . LEU A 1 81 ? -30.081 -1.528 41.346 1.00 90.38 81 LEU A C 1
ATOM 665 O O . LEU A 1 81 ? -29.687 -1.143 40.246 1.00 90.38 81 LEU A O 1
ATOM 669 N N . ARG A 1 82 ? -29.540 -2.574 41.984 1.00 91.50 82 ARG A N 1
ATOM 670 C CA . ARG A 1 82 ? -28.433 -3.387 41.458 1.00 91.50 82 ARG A CA 1
ATOM 671 C C . ARG A 1 82 ? -28.776 -3.975 40.093 1.00 91.50 82 ARG A C 1
ATOM 673 O O . ARG A 1 82 ? -28.018 -3.803 39.144 1.00 91.50 82 ARG A O 1
ATOM 680 N N 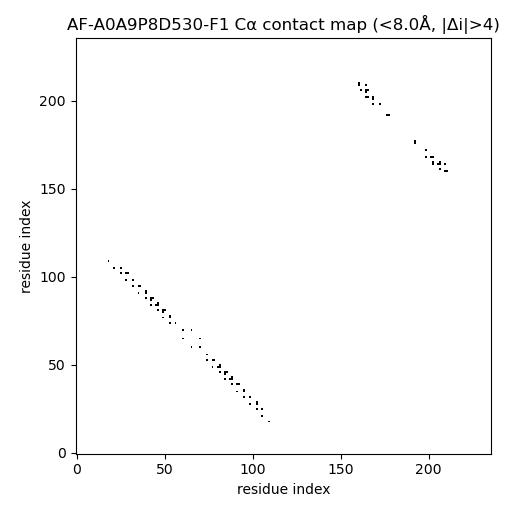. SER A 1 83 ? -29.940 -4.616 39.966 1.00 92.31 83 SER A N 1
ATOM 681 C CA . SER A 1 83 ? -30.369 -5.222 38.697 1.00 92.31 83 SER A CA 1
ATOM 682 C C . SER A 1 83 ? -30.482 -4.191 37.565 1.00 92.31 83 SER A C 1
ATOM 684 O O . SER A 1 83 ? -30.026 -4.442 36.448 1.00 92.31 83 SER A O 1
ATOM 686 N N . LYS A 1 84 ? -31.002 -2.990 37.861 1.00 92.38 84 LYS A N 1
ATOM 687 C CA . LYS A 1 84 ? -31.079 -1.881 36.901 1.00 92.38 84 LYS A CA 1
ATOM 688 C C . LYS A 1 84 ? -29.693 -1.371 36.515 1.00 92.38 84 LYS A C 1
ATOM 690 O O . LYS A 1 84 ? -29.444 -1.169 35.328 1.00 92.38 84 LYS A O 1
ATOM 695 N N . ALA A 1 85 ? -28.786 -1.213 37.476 1.00 91.62 85 ALA A N 1
ATOM 696 C CA . ALA A 1 85 ? -27.422 -0.767 37.217 1.00 91.62 85 ALA A CA 1
ATOM 697 C C . ALA A 1 85 ? -26.650 -1.767 36.335 1.00 91.62 85 ALA A C 1
ATOM 699 O O . ALA A 1 85 ? -26.058 -1.365 35.334 1.00 91.62 85 ALA A O 1
ATOM 700 N N . ILE A 1 86 ? -26.759 -3.072 36.614 1.00 92.12 86 ILE A N 1
ATOM 701 C CA . ILE A 1 86 ? -26.180 -4.137 35.775 1.00 92.12 86 ILE A CA 1
ATOM 702 C C . ILE A 1 86 ? -26.768 -4.094 34.360 1.00 92.12 86 ILE A C 1
ATOM 704 O O . ILE A 1 86 ? -26.023 -4.134 33.384 1.00 92.12 86 ILE A O 1
ATOM 708 N N . SER A 1 87 ? -28.091 -3.941 34.224 1.00 92.44 87 SER A N 1
ATOM 709 C CA . SER A 1 87 ? -28.718 -3.837 32.900 1.00 92.44 87 SER A CA 1
ATOM 710 C C . SER A 1 87 ? -28.214 -2.623 32.105 1.00 92.44 87 SER A C 1
ATOM 712 O O . SER A 1 87 ? -28.002 -2.716 30.894 1.00 92.44 87 SER A O 1
ATOM 714 N N . PHE A 1 88 ? -27.949 -1.503 32.785 1.00 92.06 88 PHE A N 1
ATOM 715 C CA . PHE A 1 88 ? -27.391 -0.302 32.171 1.00 92.06 88 PHE A CA 1
ATOM 716 C C . PHE A 1 88 ? -25.921 -0.489 31.768 1.00 92.06 88 PHE A C 1
ATOM 718 O O . PHE A 1 88 ? -25.534 -0.070 30.676 1.00 92.06 88 PHE A O 1
ATOM 725 N N . LYS A 1 89 ? -25.123 -1.187 32.588 1.00 93.31 89 LYS A N 1
ATOM 726 C CA . LYS A 1 89 ? -23.752 -1.596 32.245 1.00 93.31 89 LYS A CA 1
ATOM 727 C C . LYS A 1 89 ? -23.733 -2.412 30.952 1.00 93.31 89 LYS A C 1
ATOM 729 O O . LYS A 1 89 ? -23.087 -2.015 29.984 1.00 93.31 89 LYS A O 1
ATOM 734 N N . THR A 1 90 ? -24.513 -3.493 30.893 1.00 92.50 90 THR A N 1
ATOM 735 C CA . THR A 1 90 ? -24.591 -4.369 29.711 1.00 92.50 90 THR A CA 1
ATOM 736 C C . THR A 1 90 ? -25.068 -3.616 28.463 1.00 92.50 90 THR A C 1
ATOM 738 O O . THR A 1 90 ? -24.590 -3.867 27.351 1.00 92.50 90 THR A O 1
ATOM 741 N N . TYR A 1 91 ? -25.982 -2.652 28.621 1.00 91.75 91 TYR A N 1
ATOM 742 C CA . TYR A 1 91 ? -26.411 -1.776 27.528 1.00 91.75 91 TYR A CA 1
ATOM 743 C C . TYR A 1 91 ? -25.250 -0.939 26.968 1.00 91.75 91 TYR A C 1
ATOM 745 O O . TYR A 1 91 ? -25.067 -0.873 25.748 1.00 91.75 91 TYR A O 1
ATOM 753 N N . GLN A 1 92 ? -24.432 -0.341 27.835 1.00 90.44 92 GLN A N 1
ATOM 754 C CA . GLN A 1 92 ? -23.286 0.470 27.418 1.00 90.44 92 GLN A CA 1
ATOM 755 C C . GLN A 1 92 ? -22.172 -0.375 26.790 1.00 90.44 92 GLN A C 1
ATOM 757 O O . GLN A 1 92 ? -21.684 -0.018 25.717 1.00 90.44 92 GLN A O 1
ATOM 762 N N . GLU A 1 93 ? -21.849 -1.538 27.361 1.00 92.19 93 GLU A N 1
ATOM 763 C CA . GLU A 1 93 ? -20.905 -2.499 26.765 1.00 92.19 93 GLU A CA 1
ATOM 764 C C . GLU A 1 93 ? -21.342 -2.920 25.357 1.00 92.19 93 GLU A C 1
ATOM 766 O O . GLU A 1 93 ? -20.537 -2.974 24.424 1.00 92.19 93 GLU A O 1
ATOM 771 N N . THR A 1 94 ? -22.643 -3.153 25.166 1.00 93.31 94 THR A N 1
ATOM 772 C CA . THR A 1 94 ? -23.201 -3.489 23.852 1.00 93.31 94 THR A CA 1
ATOM 773 C C . THR A 1 94 ? -23.017 -2.344 22.856 1.00 93.31 94 THR A C 1
ATOM 775 O O . THR A 1 94 ? -22.688 -2.588 21.693 1.00 93.31 94 THR A O 1
ATOM 778 N N . ARG A 1 95 ? -23.199 -1.088 23.282 1.00 91.94 95 ARG A N 1
ATOM 779 C CA . ARG A 1 95 ? -22.973 0.085 22.423 1.00 91.94 95 ARG A CA 1
ATOM 780 C C . ARG A 1 95 ? -21.503 0.241 22.042 1.00 91.94 95 ARG A C 1
ATOM 782 O O . ARG A 1 95 ? -21.224 0.412 20.857 1.00 91.94 95 ARG A O 1
ATOM 789 N N . ILE A 1 96 ? -20.585 0.108 23.000 1.00 92.19 96 ILE A N 1
ATOM 790 C CA . ILE A 1 96 ? -19.133 0.126 22.753 1.00 92.19 96 ILE A CA 1
ATOM 791 C C . ILE A 1 96 ? -18.760 -0.976 21.757 1.00 92.19 96 ILE A C 1
ATOM 793 O O . ILE A 1 96 ? -18.105 -0.719 20.747 1.00 92.19 96 ILE A O 1
ATOM 797 N N . ARG A 1 97 ? -19.257 -2.201 21.972 1.00 94.44 97 ARG A N 1
ATOM 798 C CA . ARG A 1 97 ? -19.020 -3.336 21.073 1.00 94.44 97 ARG A CA 1
ATOM 799 C C . ARG A 1 97 ? -19.513 -3.062 19.653 1.00 94.44 97 ARG A C 1
ATOM 801 O O . ARG A 1 97 ? -18.794 -3.354 18.702 1.00 94.44 97 ARG A O 1
ATOM 808 N N . ARG A 1 98 ? -20.710 -2.488 19.489 1.00 92.88 98 ARG A N 1
ATOM 809 C CA . ARG A 1 98 ? -21.249 -2.121 18.166 1.00 92.88 98 ARG A CA 1
ATOM 810 C C . ARG A 1 98 ? -20.392 -1.067 17.468 1.00 92.88 98 ARG A C 1
ATOM 812 O O . ARG A 1 98 ? -20.135 -1.212 16.276 1.00 92.88 98 ARG A O 1
ATOM 819 N N . ILE A 1 99 ? -19.925 -0.051 18.195 1.00 92.50 99 ILE A N 1
ATOM 820 C CA . ILE A 1 99 ? -19.022 0.975 17.652 1.00 92.50 99 ILE A CA 1
ATOM 821 C C . ILE A 1 99 ? -17.706 0.339 17.194 1.00 92.50 99 ILE A C 1
ATOM 823 O O . ILE A 1 99 ? -17.270 0.599 16.078 1.00 92.50 99 ILE A O 1
ATOM 827 N N . ASN A 1 100 ? -17.114 -0.547 17.997 1.00 92.56 100 ASN A N 1
ATOM 828 C CA . ASN A 1 100 ? -15.871 -1.235 17.641 1.00 92.56 100 ASN A CA 1
ATOM 829 C C . ASN A 1 100 ? -16.023 -2.144 16.414 1.00 92.56 100 ASN A C 1
ATOM 831 O O . ASN A 1 100 ? -15.164 -2.134 15.533 1.00 92.56 100 ASN A O 1
ATOM 835 N N . VAL A 1 101 ? -17.132 -2.884 16.312 1.00 94.25 101 VAL A N 1
ATOM 836 C CA . VAL A 1 101 ? -17.442 -3.679 15.111 1.00 94.25 101 VAL A CA 1
ATOM 837 C C . VAL A 1 101 ? -17.592 -2.769 13.892 1.00 94.25 101 VAL A C 1
ATOM 839 O O . VAL A 1 101 ? -16.983 -3.039 12.861 1.00 94.25 101 VAL A O 1
ATOM 842 N N . CYS A 1 102 ? -18.334 -1.665 14.014 1.00 91.88 102 CYS A N 1
ATOM 843 C CA . CYS A 1 102 ? -18.487 -0.690 12.937 1.00 91.88 102 CYS A CA 1
ATOM 844 C C . CYS A 1 102 ? -17.125 -0.132 12.491 1.00 91.88 102 CYS A C 1
ATOM 846 O O . CYS A 1 102 ? -16.800 -0.198 11.308 1.00 91.88 102 CYS A O 1
ATOM 848 N N . LEU A 1 103 ? -16.280 0.313 13.425 1.00 93.00 103 LEU A N 1
ATOM 849 C CA . LEU A 1 103 ? -14.931 0.795 13.120 1.00 93.00 103 LEU A CA 1
ATOM 850 C C . LEU A 1 103 ? -14.087 -0.262 12.398 1.00 93.00 103 LEU A C 1
ATOM 852 O O . LEU A 1 103 ? -13.479 0.049 11.379 1.00 93.00 103 LEU A O 1
ATOM 856 N N . SER A 1 104 ? -14.097 -1.513 12.867 1.00 92.00 104 SER A N 1
ATOM 857 C CA . SER A 1 104 ? -13.362 -2.613 12.227 1.00 92.00 104 SER A CA 1
ATOM 858 C C . SER A 1 104 ? -13.844 -2.882 10.797 1.00 92.00 104 SER A C 1
ATOM 860 O O . SER A 1 104 ? -13.025 -3.047 9.887 1.00 92.00 104 SER A O 1
ATOM 862 N N . THR A 1 105 ? -15.160 -2.859 10.567 1.00 91.25 105 THR A N 1
ATOM 863 C CA . THR A 1 105 ? -15.723 -3.011 9.217 1.00 91.25 105 THR A CA 1
ATOM 864 C C . THR A 1 105 ? -15.347 -1.844 8.308 1.00 91.25 105 THR A C 1
ATOM 866 O O . THR A 1 105 ? -14.928 -2.080 7.179 1.00 91.25 105 THR A O 1
ATOM 869 N N . LEU A 1 106 ? -15.396 -0.601 8.803 1.00 90.75 106 LEU A N 1
ATOM 870 C CA . LEU A 1 106 ? -14.984 0.577 8.038 1.00 90.75 106 LEU A CA 1
ATOM 871 C C . LEU A 1 106 ? -13.500 0.509 7.667 1.00 90.75 106 LEU A C 1
ATOM 873 O O . LEU A 1 106 ? -13.150 0.749 6.517 1.00 90.75 106 LEU A O 1
ATOM 877 N N . SER A 1 107 ? -12.628 0.122 8.602 1.00 89.06 107 SER A N 1
ATOM 878 C CA . SER A 1 107 ? -11.204 -0.075 8.311 1.00 89.06 107 SER A CA 1
ATOM 879 C C . SER A 1 107 ? -10.972 -1.151 7.249 1.00 89.06 107 SER A C 1
ATOM 881 O O . SER A 1 107 ? -10.156 -0.945 6.357 1.00 89.06 107 SER A O 1
ATOM 883 N N . SER A 1 108 ? -11.718 -2.257 7.305 1.00 89.19 108 SER A N 1
ATOM 884 C CA . SER A 1 108 ? -11.617 -3.344 6.321 1.00 89.19 108 SER A CA 1
ATOM 885 C C . SER A 1 108 ? -12.094 -2.917 4.926 1.00 89.19 108 SER A C 1
ATOM 887 O O . SER A 1 108 ? -11.504 -3.295 3.917 1.00 89.19 108 SER A O 1
ATOM 889 N N . LEU A 1 109 ? -13.148 -2.100 4.842 1.00 87.69 109 LEU A N 1
ATOM 890 C CA . LEU A 1 109 ? -13.620 -1.541 3.570 1.00 87.69 109 LEU A CA 1
ATOM 891 C C . LEU A 1 109 ? -12.603 -0.567 2.967 1.00 87.69 109 LEU A C 1
ATOM 893 O O . LEU A 1 109 ? -12.332 -0.625 1.768 1.00 87.69 109 LEU A O 1
ATOM 897 N N . LEU A 1 110 ? -12.006 0.290 3.801 1.00 86.50 110 LEU A N 1
ATOM 898 C CA . LEU A 1 110 ? -10.955 1.211 3.371 1.00 86.50 110 LEU A CA 1
ATOM 899 C C . LEU A 1 110 ? -9.721 0.459 2.854 1.00 86.50 110 LEU A C 1
ATOM 901 O O . LEU A 1 110 ? -9.182 0.834 1.815 1.00 86.50 110 LEU A O 1
ATOM 905 N N . SER A 1 111 ? -9.299 -0.625 3.517 1.00 86.94 111 SER A N 1
ATOM 906 C CA . SER A 1 111 ? -8.174 -1.436 3.035 1.00 86.94 111 SER A CA 1
ATOM 907 C C . SER A 1 111 ? -8.482 -2.137 1.713 1.00 86.94 111 SER A C 1
ATOM 909 O O . SER A 1 111 ? -7.639 -2.145 0.825 1.00 86.94 111 SER A O 1
ATOM 911 N N . LEU A 1 112 ? -9.700 -2.663 1.536 1.00 85.75 112 LEU A N 1
ATOM 912 C CA . LEU A 1 112 ? -10.103 -3.292 0.273 1.00 85.75 112 LEU A CA 1
ATOM 913 C C . LEU A 1 112 ? -10.087 -2.301 -0.897 1.00 85.75 112 LEU A C 1
ATOM 915 O O . LEU A 1 112 ? -9.645 -2.652 -1.993 1.00 85.75 112 LEU A O 1
ATOM 919 N N . ARG A 1 113 ? -10.542 -1.060 -0.676 1.00 83.06 113 ARG A N 1
ATOM 920 C CA . ARG A 1 113 ? -10.455 -0.017 -1.706 1.00 83.06 113 ARG A CA 1
ATOM 921 C C . ARG A 1 113 ? -9.006 0.357 -2.007 1.00 83.06 113 ARG A C 1
ATOM 923 O O . ARG A 1 113 ? -8.647 0.410 -3.183 1.00 83.06 113 ARG A O 1
ATOM 930 N N . ALA A 1 114 ? -8.165 0.521 -0.986 1.00 81.81 114 ALA A N 1
ATOM 931 C CA . ALA A 1 114 ? -6.739 0.773 -1.186 1.00 81.81 114 ALA A CA 1
ATOM 932 C C . ALA A 1 114 ? -6.072 -0.335 -2.024 1.00 81.81 114 ALA A C 1
ATOM 934 O O . ALA A 1 114 ? -5.375 -0.035 -2.993 1.00 81.81 114 ALA A O 1
ATOM 935 N N . ASP A 1 115 ? -6.361 -1.606 -1.735 1.00 82.94 115 ASP A N 1
ATOM 936 C CA . ASP A 1 115 ? -5.852 -2.743 -2.510 1.00 82.94 115 ASP A CA 1
ATOM 937 C C . ASP A 1 115 ? -6.328 -2.714 -3.969 1.00 82.94 115 ASP A C 1
ATOM 939 O O . ASP A 1 115 ? -5.561 -3.022 -4.882 1.00 82.94 115 ASP A O 1
ATOM 943 N N . SER A 1 116 ? -7.586 -2.333 -4.214 1.00 82.88 116 SER A N 1
ATOM 944 C CA . SER A 1 116 ? -8.124 -2.218 -5.575 1.00 82.88 116 SER A CA 1
ATOM 945 C C . SER A 1 116 ? -7.436 -1.112 -6.388 1.00 82.88 116 SER A C 1
ATOM 947 O O . SER A 1 116 ? -7.066 -1.342 -7.541 1.00 82.88 116 SER A O 1
ATOM 949 N N . ALA A 1 117 ? -7.162 0.041 -5.769 1.00 78.38 117 ALA A N 1
ATOM 950 C CA . ALA A 1 117 ? -6.429 1.136 -6.398 1.00 78.38 117 ALA A CA 1
ATOM 951 C C . ALA A 1 117 ? -4.971 0.744 -6.696 1.00 78.38 117 ALA A C 1
ATOM 953 O O . ALA A 1 117 ? -4.449 1.028 -7.777 1.00 78.38 117 ALA A O 1
ATOM 954 N N . ILE A 1 118 ? -4.325 0.021 -5.774 1.00 77.81 118 ILE A N 1
ATOM 955 C CA . ILE A 1 118 ? -2.969 -0.509 -5.973 1.00 77.81 118 ILE A CA 1
ATOM 956 C C . ILE A 1 118 ? -2.940 -1.507 -7.134 1.00 77.81 118 ILE A C 1
ATOM 958 O O . ILE A 1 118 ? -2.011 -1.463 -7.942 1.00 77.81 118 ILE A O 1
ATOM 962 N N . LYS A 1 119 ? -3.946 -2.381 -7.266 1.00 84.06 119 LYS A N 1
ATOM 963 C CA . LYS A 1 119 ? -4.041 -3.323 -8.394 1.00 84.06 119 LYS A CA 1
ATOM 964 C C . LYS A 1 119 ? -4.152 -2.601 -9.733 1.00 84.06 119 LYS A C 1
ATOM 966 O O . LYS A 1 119 ? -3.358 -2.896 -10.620 1.00 84.06 119 LYS A O 1
ATOM 971 N N . ALA A 1 120 ? -5.048 -1.620 -9.852 1.00 83.31 120 ALA A N 1
ATOM 972 C CA . ALA A 1 120 ? -5.188 -0.830 -11.078 1.00 83.31 120 ALA A CA 1
ATOM 973 C C . ALA A 1 120 ? -3.872 -0.120 -11.460 1.00 83.31 120 ALA A C 1
ATOM 975 O O . ALA A 1 120 ? -3.440 -0.164 -12.613 1.00 83.31 120 ALA A O 1
ATOM 976 N N . SER A 1 121 ? -3.180 0.465 -10.477 1.00 76.88 121 SER A N 1
ATOM 977 C CA . SER A 1 121 ? -1.860 1.083 -10.674 1.00 76.88 121 SER A CA 1
ATOM 978 C C . SER A 1 121 ? -0.786 0.068 -11.087 1.00 76.88 121 SER A C 1
ATOM 980 O O . SER A 1 121 ? 0.003 0.314 -12.001 1.00 76.88 121 SER A O 1
ATOM 982 N N . THR A 1 122 ? -0.782 -1.114 -10.468 1.00 84.81 122 THR A N 1
ATOM 983 C CA . THR A 1 122 ? 0.158 -2.192 -10.803 1.00 84.81 122 THR A CA 1
ATOM 984 C C . THR A 1 122 ? -0.064 -2.686 -12.230 1.00 84.81 122 THR A C 1
ATOM 986 O O . THR A 1 122 ? 0.899 -2.855 -12.972 1.00 84.81 122 THR A O 1
ATOM 989 N N . GLU A 1 123 ? -1.316 -2.857 -12.658 1.00 88.44 123 GLU A N 1
ATOM 990 C CA . GLU A 1 123 ? -1.646 -3.231 -14.037 1.00 88.44 123 GLU A CA 1
ATOM 991 C C . GLU A 1 123 ? -1.151 -2.180 -15.039 1.00 88.44 123 GLU A C 1
ATOM 993 O O . GLU A 1 123 ? -0.476 -2.527 -16.012 1.00 88.44 123 GLU A O 1
ATOM 998 N N . ALA A 1 124 ? -1.387 -0.891 -14.776 1.00 86.19 124 ALA A N 1
ATOM 999 C CA . ALA A 1 124 ? -0.850 0.189 -15.603 1.00 86.19 124 ALA A CA 1
ATOM 1000 C C . ALA A 1 124 ? 0.691 0.149 -15.673 1.00 86.19 124 ALA A C 1
ATOM 1002 O O . ALA A 1 124 ? 1.265 0.245 -16.760 1.00 86.19 124 ALA A O 1
ATOM 1003 N N . MET A 1 125 ? 1.366 -0.082 -14.542 1.00 82.56 125 MET A N 1
ATOM 1004 C CA . MET A 1 125 ? 2.826 -0.220 -14.475 1.00 82.56 125 MET A CA 1
ATOM 1005 C C . MET A 1 125 ? 3.336 -1.418 -1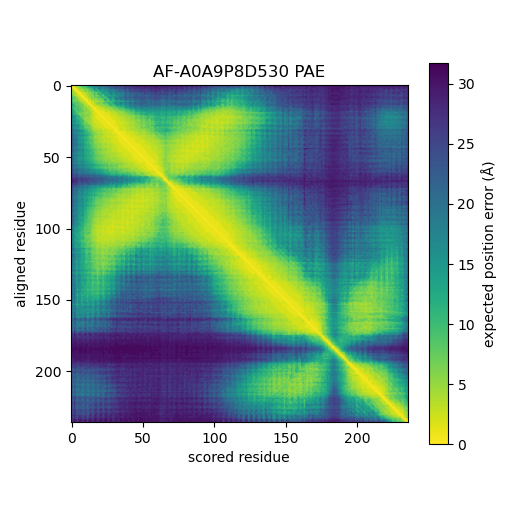5.290 1.00 82.56 125 MET A C 1
ATOM 1007 O O . MET A 1 125 ? 4.352 -1.311 -15.981 1.00 82.56 125 MET A O 1
ATOM 1011 N N . THR A 1 126 ? 2.640 -2.559 -15.246 1.00 91.56 126 THR A N 1
ATOM 1012 C CA . THR A 1 126 ? 3.022 -3.736 -16.043 1.00 91.56 126 THR A CA 1
ATOM 1013 C C . THR A 1 126 ? 2.912 -3.464 -17.540 1.00 91.56 126 THR A C 1
ATOM 1015 O O . THR A 1 126 ? 3.851 -3.776 -18.269 1.00 91.56 126 THR A O 1
ATOM 1018 N N . ARG A 1 127 ? 1.844 -2.786 -17.987 1.00 92.12 127 ARG A N 1
ATOM 1019 C CA . ARG A 1 127 ? 1.678 -2.386 -19.395 1.00 92.12 127 ARG A CA 1
ATOM 1020 C C . ARG A 1 127 ? 2.769 -1.421 -19.851 1.00 92.12 127 ARG A C 1
ATOM 1022 O O . ARG A 1 127 ? 3.325 -1.600 -20.928 1.00 92.12 127 ARG A O 1
ATOM 1029 N N . LEU A 1 128 ? 3.121 -0.430 -19.027 1.00 88.75 128 LEU A N 1
ATOM 1030 C CA . LEU A 1 128 ? 4.232 0.484 -19.323 1.00 88.75 128 LEU A CA 1
ATOM 1031 C C . LEU A 1 128 ? 5.574 -0.250 -19.394 1.00 88.75 128 LEU A C 1
ATOM 1033 O O . LEU A 1 128 ? 6.394 0.041 -20.258 1.00 88.75 128 LEU A O 1
ATOM 1037 N N . THR A 1 129 ? 5.801 -1.217 -18.506 1.00 91.00 129 THR A N 1
ATOM 1038 C CA . THR A 1 129 ? 7.025 -2.031 -18.511 1.00 91.00 129 THR A CA 1
ATOM 1039 C C . THR A 1 129 ? 7.112 -2.897 -19.767 1.00 91.00 129 THR A C 1
ATOM 1041 O O . THR A 1 129 ? 8.192 -3.034 -20.338 1.00 91.00 129 THR A O 1
ATOM 1044 N N . GLU A 1 130 ? 5.991 -3.458 -20.222 1.00 93.19 130 GLU A N 1
ATOM 1045 C CA . GLU A 1 130 ? 5.909 -4.229 -21.463 1.00 93.19 130 GLU A CA 1
ATOM 1046 C C . GLU A 1 130 ? 6.154 -3.350 -22.697 1.00 93.19 130 GLU A C 1
ATOM 1048 O O . GLU A 1 130 ? 7.007 -3.690 -23.516 1.00 93.19 130 GLU A O 1
ATOM 1053 N N . ALA A 1 131 ? 5.519 -2.175 -22.774 1.00 91.69 131 ALA A N 1
ATOM 1054 C CA . ALA A 1 131 ? 5.771 -1.196 -23.833 1.00 91.69 131 ALA A CA 1
ATOM 1055 C C . ALA A 1 131 ? 7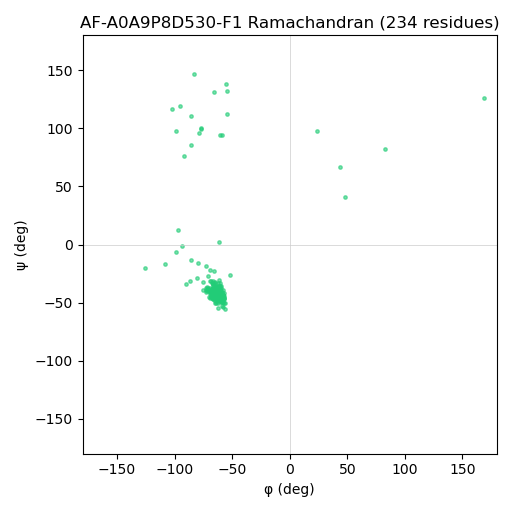.243 -0.744 -23.855 1.00 91.69 131 ALA A C 1
ATOM 1057 O O . ALA A 1 131 ? 7.891 -0.778 -24.897 1.00 91.69 131 ALA A O 1
ATOM 1058 N N . ASN A 1 132 ? 7.826 -0.434 -22.690 1.00 89.25 132 ASN A N 1
ATOM 1059 C CA . ASN A 1 132 ? 9.249 -0.100 -22.571 1.00 89.25 132 ASN A CA 1
ATOM 1060 C C . ASN A 1 132 ? 10.162 -1.247 -23.024 1.00 89.25 132 ASN A C 1
ATOM 1062 O O . ASN A 1 132 ? 11.259 -1.012 -23.538 1.00 89.25 132 ASN A O 1
ATOM 1066 N N . ARG A 1 133 ? 9.745 -2.501 -22.810 1.00 91.31 133 ARG A N 1
ATOM 1067 C CA . ARG A 1 133 ? 10.495 -3.681 -23.247 1.00 91.31 133 ARG A CA 1
ATOM 1068 C C . ARG A 1 133 ? 10.473 -3.810 -24.770 1.00 91.31 133 ARG A C 1
ATOM 1070 O O . ARG A 1 133 ? 11.517 -4.113 -25.347 1.00 91.31 133 ARG A O 1
ATOM 1077 N N . GLU A 1 134 ? 9.331 -3.555 -25.406 1.00 91.81 134 GLU A N 1
ATOM 1078 C CA . GLU A 1 134 ? 9.225 -3.480 -26.867 1.00 91.81 134 GLU A CA 1
ATOM 1079 C C . GLU A 1 134 ? 10.096 -2.345 -27.418 1.00 91.81 134 GLU A C 1
ATOM 1081 O O . GLU A 1 134 ? 10.947 -2.586 -28.277 1.00 91.81 134 GLU A O 1
ATOM 1086 N N . ASP A 1 135 ? 9.970 -1.139 -26.860 1.00 92.00 135 ASP A N 1
ATOM 1087 C CA . ASP A 1 135 ? 10.765 0.026 -27.257 1.00 92.00 135 ASP A CA 1
ATOM 1088 C C . ASP A 1 135 ? 12.266 -0.221 -27.101 1.00 92.00 135 ASP A C 1
ATOM 1090 O O . ASP A 1 135 ? 13.048 0.144 -27.976 1.00 92.00 135 ASP A O 1
ATOM 1094 N N . SER A 1 136 ? 12.689 -0.909 -26.038 1.00 90.88 136 SER A N 1
ATOM 1095 C CA . SER A 1 136 ? 14.088 -1.318 -25.855 1.00 90.88 136 SER A CA 1
ATOM 1096 C C . SER A 1 136 ? 14.559 -2.273 -26.958 1.00 90.88 136 SER A C 1
ATOM 1098 O O . SER A 1 136 ? 15.695 -2.167 -27.427 1.00 90.88 136 SER A O 1
ATOM 1100 N N . GLY A 1 137 ? 13.692 -3.186 -27.406 1.00 91.94 137 GLY A N 1
ATOM 1101 C CA . GLY A 1 137 ? 13.957 -4.063 -28.548 1.00 91.94 137 GLY A CA 1
ATOM 1102 C C . GLY A 1 137 ? 14.134 -3.273 -29.845 1.00 91.94 137 GLY A C 1
ATOM 1103 O O . GLY A 1 137 ? 15.145 -3.433 -30.532 1.00 91.94 137 GLY A O 1
ATOM 1104 N N . ARG A 1 138 ? 13.214 -2.344 -30.129 1.00 92.06 138 ARG A N 1
ATOM 1105 C CA . ARG A 1 138 ? 13.290 -1.444 -31.293 1.00 92.06 138 ARG A CA 1
ATOM 1106 C C . ARG A 1 138 ? 14.532 -0.557 -31.241 1.00 92.06 138 ARG A C 1
ATOM 1108 O O . ARG A 1 138 ? 15.214 -0.381 -32.245 1.00 92.06 138 ARG A O 1
ATOM 1115 N N . MET A 1 139 ? 14.873 -0.035 -30.066 1.00 89.94 139 MET A N 1
ATOM 1116 C CA . MET A 1 139 ? 16.080 0.762 -29.846 1.00 89.94 139 MET A CA 1
ATOM 1117 C C . MET A 1 139 ? 17.345 -0.048 -30.141 1.00 89.94 139 MET A C 1
ATOM 1119 O O . MET A 1 139 ? 18.299 0.479 -30.713 1.00 89.94 139 MET A O 1
ATOM 1123 N N . ASN A 1 140 ? 17.360 -1.338 -29.796 1.00 93.69 140 ASN A N 1
ATOM 1124 C CA . ASN A 1 140 ? 18.468 -2.221 -30.140 1.00 93.69 140 ASN A CA 1
ATOM 1125 C C . ASN A 1 140 ? 18.584 -2.421 -31.661 1.00 93.69 140 ASN A C 1
ATOM 1127 O O . ASN A 1 140 ? 19.684 -2.310 -32.202 1.00 93.69 140 ASN A O 1
ATOM 1131 N N . GLU A 1 141 ? 17.471 -2.637 -32.365 1.00 94.06 141 GLU A N 1
ATOM 1132 C CA . GLU A 1 141 ? 17.462 -2.712 -33.834 1.00 94.06 141 GLU A CA 1
ATOM 1133 C C . GLU A 1 141 ? 17.962 -1.411 -34.475 1.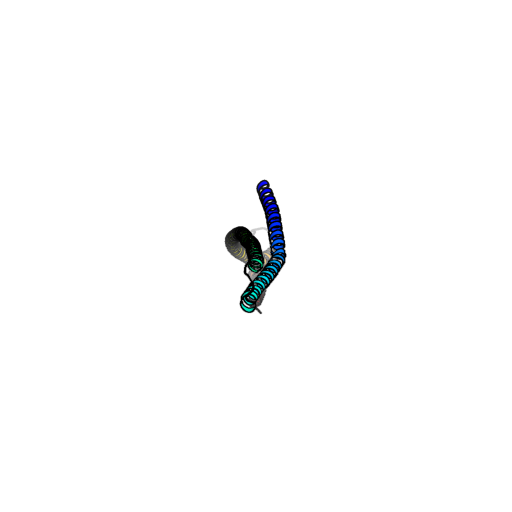00 94.06 141 GLU A C 1
ATOM 1135 O O . GLU A 1 141 ? 18.840 -1.445 -35.341 1.00 94.06 141 GLU A O 1
ATOM 1140 N N . ILE A 1 142 ? 17.487 -0.257 -33.994 1.00 93.25 142 ILE A N 1
ATOM 1141 C CA . ILE A 1 142 ? 17.954 1.065 -34.431 1.00 93.25 142 ILE A CA 1
ATOM 1142 C C . ILE A 1 142 ? 19.449 1.228 -34.148 1.00 93.25 142 ILE A C 1
ATOM 1144 O O . ILE A 1 142 ? 20.173 1.732 -35.003 1.00 93.25 142 ILE A O 1
ATOM 1148 N N . SER A 1 143 ? 19.947 0.787 -32.991 1.00 93.44 143 SER A N 1
ATOM 1149 C CA . SER A 1 143 ? 21.374 0.860 -32.655 1.00 93.44 143 SER A CA 1
ATOM 1150 C C . SER A 1 143 ? 22.220 0.021 -33.612 1.00 93.44 143 SER A C 1
ATOM 1152 O O . SER A 1 143 ? 23.278 0.470 -34.055 1.00 93.44 143 SER A O 1
ATOM 1154 N N . ILE A 1 144 ? 21.750 -1.174 -33.982 1.00 94.81 144 ILE A N 1
ATOM 1155 C CA . ILE A 1 144 ? 22.421 -2.031 -34.965 1.00 94.81 144 ILE A CA 1
ATOM 1156 C C . ILE A 1 144 ? 22.413 -1.363 -36.345 1.00 94.81 144 ILE A C 1
ATOM 1158 O O . ILE A 1 144 ? 23.471 -1.239 -36.961 1.00 94.81 144 ILE A O 1
ATOM 1162 N N . ALA A 1 145 ? 21.260 -0.870 -36.805 1.00 93.31 145 ALA A N 1
ATOM 1163 C CA . ALA A 1 145 ? 21.151 -0.154 -38.075 1.00 93.31 145 ALA A CA 1
ATOM 1164 C C . ALA A 1 145 ? 22.045 1.100 -38.107 1.00 93.31 145 ALA A C 1
ATOM 1166 O O . ALA A 1 145 ? 22.778 1.313 -39.068 1.00 93.31 145 ALA A O 1
ATOM 1167 N N . THR A 1 146 ? 22.072 1.876 -37.021 1.00 92.00 146 THR A N 1
ATOM 1168 C CA . THR A 1 146 ? 22.927 3.066 -36.868 1.00 92.00 146 THR A CA 1
ATOM 1169 C C . THR A 1 146 ? 24.413 2.702 -36.884 1.00 92.00 146 THR A C 1
ATOM 1171 O O . THR A 1 146 ? 25.220 3.441 -37.449 1.00 92.00 146 THR A O 1
ATOM 1174 N N . LYS A 1 147 ? 24.808 1.563 -36.293 1.00 92.38 147 LYS A N 1
ATOM 1175 C CA . LYS A 1 147 ? 26.195 1.070 -36.371 1.00 92.38 147 LYS A CA 1
ATOM 1176 C C . LYS A 1 147 ? 26.585 0.747 -37.811 1.00 92.38 147 LYS A C 1
ATOM 1178 O O . LYS A 1 147 ? 27.651 1.175 -38.242 1.00 92.38 147 LYS A O 1
ATOM 1183 N N . LEU A 1 148 ? 25.722 0.049 -38.549 1.00 93.12 148 LEU A N 1
ATOM 1184 C CA . LEU A 1 148 ? 25.955 -0.268 -39.961 1.00 93.12 148 LEU A CA 1
ATOM 1185 C C . LEU A 1 148 ? 26.049 1.003 -40.819 1.00 93.12 148 LEU A C 1
ATOM 1187 O O . LEU A 1 148 ? 26.976 1.135 -41.617 1.00 93.12 148 LEU A O 1
ATOM 1191 N N . ASP A 1 149 ? 25.148 1.965 -40.610 1.00 93.31 149 ASP A N 1
ATOM 1192 C CA . ASP A 1 149 ? 25.177 3.257 -41.306 1.00 93.31 149 ASP A CA 1
ATOM 1193 C C . ASP A 1 149 ? 26.454 4.051 -40.977 1.00 93.31 149 ASP A C 1
ATOM 1195 O O . ASP A 1 149 ? 27.125 4.581 -41.862 1.00 93.31 149 ASP A O 1
ATOM 1199 N N . SER A 1 150 ? 26.890 4.026 -39.713 1.00 90.06 150 SER A N 1
ATOM 1200 C CA . SER A 1 150 ? 28.158 4.634 -39.291 1.00 90.06 150 SER A CA 1
ATOM 1201 C C . SER A 1 150 ? 29.371 3.987 -39.972 1.00 90.06 150 SER A C 1
ATOM 1203 O O . SER A 1 150 ? 30.304 4.685 -40.376 1.00 90.06 150 SER A O 1
ATOM 1205 N N . GLU A 1 151 ? 29.386 2.659 -40.129 1.00 90.38 151 GLU A N 1
ATOM 1206 C CA . GLU A 1 151 ? 30.454 1.952 -40.848 1.00 90.38 151 GLU A CA 1
ATOM 1207 C C . GLU A 1 151 ? 30.478 2.306 -42.344 1.00 90.38 151 GLU A C 1
ATOM 1209 O O . GLU A 1 151 ? 31.556 2.539 -42.912 1.00 90.38 151 GLU A O 1
ATOM 1214 N N . ALA A 1 152 ? 29.306 2.422 -42.974 1.00 92.81 152 ALA A N 1
ATOM 1215 C CA . ALA A 1 152 ? 29.177 2.880 -44.354 1.00 92.81 152 ALA A CA 1
ATOM 1216 C C . ALA A 1 152 ? 29.665 4.331 -44.511 1.00 92.81 152 ALA A C 1
ATOM 1218 O O . ALA A 1 152 ? 30.492 4.615 -45.384 1.00 92.81 152 ALA A O 1
ATOM 1219 N N . MET A 1 153 ? 29.257 5.233 -43.612 1.00 90.38 153 MET A N 1
ATOM 1220 C CA . MET A 1 153 ? 29.674 6.638 -43.600 1.00 90.38 153 MET A CA 1
ATOM 1221 C C . MET A 1 153 ? 31.195 6.779 -43.464 1.00 90.38 153 MET A C 1
ATOM 1223 O O . MET A 1 153 ? 31.826 7.537 -44.204 1.00 90.38 153 MET A O 1
ATOM 1227 N N . ILE A 1 154 ? 31.814 6.001 -42.570 1.00 88.81 154 ILE A N 1
ATOM 1228 C CA . ILE A 1 154 ? 33.275 5.970 -42.409 1.00 88.81 154 ILE A CA 1
ATOM 1229 C C . ILE A 1 154 ? 33.959 5.477 -43.691 1.00 88.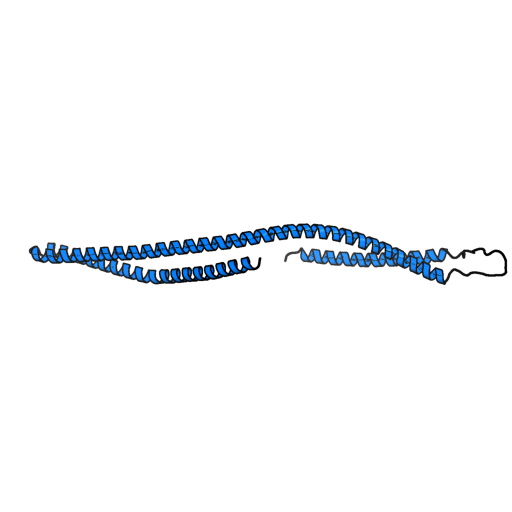81 154 ILE A C 1
ATOM 1231 O O . ILE A 1 154 ? 35.038 5.960 -44.041 1.00 88.81 154 ILE A O 1
ATOM 1235 N N . THR A 1 155 ? 33.361 4.520 -44.397 1.00 89.94 155 THR A N 1
ATOM 1236 C CA . THR A 1 155 ? 33.911 3.987 -45.651 1.00 89.94 155 THR A CA 1
ATOM 1237 C C . THR A 1 155 ? 33.860 5.023 -46.771 1.00 89.94 155 THR A C 1
ATOM 1239 O O . THR A 1 155 ? 34.875 5.247 -47.434 1.00 89.94 155 THR A O 1
ATOM 1242 N N . ILE A 1 156 ? 32.735 5.725 -46.929 1.00 91.00 156 ILE A N 1
ATOM 1243 C CA . ILE A 1 156 ? 32.604 6.827 -47.894 1.00 91.00 156 ILE A CA 1
ATOM 1244 C C . ILE A 1 156 ? 33.599 7.943 -47.563 1.00 91.00 156 ILE A C 1
ATOM 1246 O O . ILE A 1 156 ? 34.300 8.413 -48.455 1.00 91.00 156 ILE A O 1
ATOM 1250 N N . ALA A 1 157 ? 33.732 8.318 -46.288 1.00 88.12 157 ALA A N 1
ATOM 1251 C CA . ALA A 1 157 ? 34.685 9.339 -45.857 1.00 88.12 157 ALA A CA 1
ATOM 1252 C C . ALA A 1 157 ? 36.141 8.962 -46.180 1.00 88.12 157 ALA A C 1
ATOM 1254 O O . ALA A 1 157 ? 36.923 9.810 -46.603 1.00 88.12 157 ALA A O 1
ATOM 1255 N N . LYS A 1 158 ? 36.521 7.684 -46.036 1.00 84.31 158 LYS A N 1
ATOM 1256 C CA . LYS A 1 158 ? 37.842 7.210 -46.481 1.00 84.31 158 LYS A CA 1
ATOM 1257 C C . LYS A 1 158 ? 38.002 7.344 -47.994 1.00 84.31 158 LYS A C 1
ATOM 1259 O O . LYS A 1 158 ? 39.062 7.758 -48.449 1.00 84.31 158 LYS A O 1
ATOM 1264 N N . LEU A 1 159 ? 36.971 7.008 -48.771 1.00 89.75 159 LEU A N 1
ATOM 1265 C CA . LEU A 1 159 ? 37.020 7.110 -50.228 1.00 89.75 159 LEU A CA 1
ATOM 1266 C C . LEU A 1 159 ? 37.179 8.568 -50.676 1.00 89.75 159 LEU A C 1
ATOM 1268 O O . LEU A 1 159 ? 38.107 8.875 -51.420 1.00 89.75 159 LEU A O 1
ATOM 1272 N N . THR A 1 160 ? 36.350 9.485 -50.170 1.00 88.50 160 THR A N 1
ATOM 1273 C CA . THR A 1 160 ? 36.454 10.918 -50.493 1.00 88.50 160 THR A CA 1
ATOM 1274 C C . THR A 1 160 ? 37.812 11.480 -50.097 1.00 88.50 160 THR A C 1
ATOM 1276 O O . THR A 1 160 ? 38.399 12.250 -50.847 1.00 88.50 160 THR A O 1
ATOM 1279 N N . MET A 1 161 ? 38.364 11.028 -48.976 1.00 82.50 161 MET A N 1
ATOM 1280 C CA . MET A 1 161 ? 39.683 11.416 -48.504 1.00 82.50 161 MET A CA 1
ATOM 1281 C C . MET A 1 161 ? 40.835 10.962 -49.417 1.00 82.50 161 MET A C 1
ATOM 1283 O O . MET A 1 161 ? 41.832 11.673 -49.509 1.00 82.50 161 MET A O 1
ATOM 1287 N N . PHE A 1 162 ? 40.715 9.820 -50.102 1.00 82.62 162 PHE A N 1
ATOM 1288 C CA . PHE A 1 162 ? 41.668 9.419 -51.149 1.00 82.62 162 PHE A CA 1
ATOM 1289 C C . PHE A 1 162 ? 41.460 10.206 -52.446 1.00 82.62 162 PHE A C 1
ATOM 1291 O O . PHE A 1 162 ? 42.424 10.593 -53.108 1.00 82.62 162 PHE A O 1
ATOM 1298 N N . TYR A 1 163 ? 40.204 10.466 -52.807 1.00 84.00 163 TYR A N 1
ATOM 1299 C CA . TYR A 1 163 ? 39.862 11.165 -54.043 1.00 84.00 163 TYR A CA 1
ATOM 1300 C C . TYR A 1 163 ? 40.200 12.657 -54.004 1.00 84.00 163 TYR A C 1
ATOM 1302 O O . TYR A 1 163 ? 40.640 13.192 -55.018 1.00 84.00 163 TYR A O 1
ATOM 1310 N N . LEU A 1 164 ? 40.039 13.332 -52.864 1.00 85.00 164 LEU A N 1
ATOM 1311 C CA . LEU A 1 164 ? 40.267 14.774 -52.727 1.00 85.00 164 LEU A CA 1
ATOM 1312 C C . LEU A 1 164 ? 41.699 15.209 -53.120 1.00 85.00 164 LEU A C 1
ATOM 1314 O O . LEU A 1 164 ? 41.823 16.070 -53.994 1.00 85.00 164 LEU A O 1
ATOM 1318 N N . PRO A 1 165 ? 42.786 14.624 -52.564 1.00 79.81 165 PRO A N 1
ATOM 1319 C CA . PRO A 1 165 ? 44.150 14.989 -52.947 1.00 79.81 165 PRO A CA 1
ATOM 1320 C C . PRO A 1 165 ? 44.480 14.542 -54.375 1.00 79.81 165 PRO A C 1
ATOM 1322 O O . PRO A 1 165 ? 45.126 15.286 -55.107 1.00 79.81 165 PRO A O 1
ATOM 1325 N N . SER A 1 166 ? 43.993 13.370 -54.799 1.00 81.12 166 SER A N 1
ATOM 1326 C CA . SER A 1 166 ? 44.194 12.869 -56.165 1.00 81.12 166 SER A CA 1
ATOM 1327 C C . SER A 1 166 ? 43.586 13.812 -57.208 1.00 81.12 166 SER A C 1
ATOM 1329 O O . SER A 1 166 ? 44.243 14.183 -58.180 1.00 81.12 166 SER A O 1
ATOM 1331 N N . THR A 1 167 ? 42.359 14.278 -56.961 1.00 84.19 167 THR A N 1
ATOM 1332 C CA . THR A 1 167 ? 41.639 15.203 -57.845 1.00 84.19 167 THR A CA 1
ATOM 1333 C C . THR A 1 167 ? 42.291 16.582 -57.849 1.00 84.19 167 THR A C 1
ATOM 1335 O O . THR A 1 167 ? 42.454 17.167 -58.912 1.00 84.19 167 THR A O 1
ATOM 1338 N N . PHE A 1 168 ? 42.731 17.095 -56.694 1.00 82.56 168 PHE A N 1
ATOM 1339 C CA . PHE A 1 168 ? 43.453 18.370 -56.620 1.00 82.56 168 PHE A CA 1
ATOM 1340 C C . PHE A 1 168 ? 44.729 18.354 -57.470 1.00 82.56 168 PHE A C 1
ATOM 1342 O O . PHE A 1 168 ? 44.969 19.273 -58.255 1.00 82.56 168 PHE A O 1
ATOM 1349 N N . VAL A 1 169 ? 45.512 17.277 -57.372 1.00 77.50 169 VAL A N 1
ATOM 1350 C CA . VAL A 1 169 ? 46.716 17.107 -58.190 1.00 77.50 169 VAL A CA 1
ATOM 1351 C C . VAL A 1 169 ? 46.347 16.936 -59.667 1.00 77.50 169 VAL A C 1
ATOM 1353 O O . VAL A 1 169 ? 46.954 17.584 -60.513 1.00 77.50 169 VAL A O 1
ATOM 1356 N N . ALA A 1 170 ? 45.326 16.144 -60.006 1.00 79.25 170 ALA A N 1
ATOM 1357 C CA . ALA A 1 170 ? 44.868 16.001 -61.390 1.00 79.25 170 ALA A CA 1
ATOM 1358 C C . ALA A 1 170 ? 44.461 17.349 -62.014 1.00 79.25 170 ALA A C 1
ATOM 1360 O O . ALA A 1 170 ? 44.868 17.647 -63.134 1.00 79.25 170 ALA A O 1
ATOM 1361 N N . THR A 1 171 ? 43.735 18.197 -61.280 1.00 82.00 171 THR A N 1
ATOM 1362 C CA . THR A 1 171 ? 43.328 19.533 -61.741 1.00 82.00 171 THR A CA 1
ATOM 1363 C C . THR A 1 171 ? 44.523 20.469 -61.918 1.00 82.00 171 THR A C 1
ATOM 1365 O O . THR A 1 171 ? 44.641 21.106 -62.963 1.00 82.00 171 THR A O 1
ATOM 1368 N N . LEU A 1 172 ? 45.444 20.527 -60.949 1.00 76.50 172 LEU A N 1
ATOM 1369 C CA . LEU A 1 172 ? 46.649 21.361 -61.057 1.00 76.50 172 LEU A CA 1
ATOM 1370 C C . LEU A 1 172 ? 47.505 20.984 -62.271 1.00 76.50 172 LEU A C 1
ATOM 1372 O O . LEU A 1 172 ? 47.982 21.854 -62.996 1.00 76.50 172 LEU A O 1
ATOM 1376 N N . PHE A 1 173 ? 47.670 19.686 -62.522 1.00 70.44 173 PHE A N 1
ATOM 1377 C CA . PHE A 1 173 ? 48.439 19.197 -63.664 1.00 70.44 173 PHE A CA 1
ATOM 1378 C C . PHE A 1 173 ? 47.665 19.346 -64.984 1.00 70.44 173 PHE A C 1
ATOM 1380 O O . PHE A 1 173 ? 48.279 19.645 -66.009 1.00 70.44 173 PHE A O 1
ATOM 1387 N N . SER A 1 174 ? 46.331 19.236 -64.969 1.00 71.81 174 SER A N 1
ATOM 1388 C CA . SER A 1 174 ? 45.476 19.514 -66.132 1.00 71.81 174 SER A CA 1
ATOM 1389 C C . SER A 1 174 ? 45.581 20.965 -66.602 1.00 71.81 174 SER A C 1
ATOM 1391 O O . SER A 1 174 ? 45.420 21.215 -67.793 1.00 71.81 174 SER A O 1
ATOM 1393 N N . MET A 1 175 ? 45.849 21.910 -65.695 1.00 67.94 175 MET A N 1
ATOM 1394 C CA . MET A 1 175 ? 46.038 23.322 -66.041 1.00 67.94 175 MET A CA 1
ATOM 1395 C C . MET A 1 175 ? 47.480 23.666 -66.454 1.00 67.94 175 MET A C 1
ATOM 1397 O O . MET A 1 175 ? 47.691 24.744 -66.999 1.00 67.94 175 MET A O 1
ATOM 1401 N N . GLY A 1 176 ? 48.465 22.789 -66.209 1.00 59.66 176 GLY A N 1
ATOM 1402 C CA . GLY A 1 176 ? 49.889 23.141 -66.335 1.00 59.66 176 GLY A CA 1
ATOM 1403 C C . GLY A 1 176 ? 50.772 22.259 -67.230 1.00 59.66 176 GLY A C 1
ATOM 1404 O O . GLY A 1 176 ? 51.841 22.716 -67.621 1.00 59.66 176 GLY A O 1
ATOM 1405 N N . ILE A 1 177 ? 50.393 21.013 -67.552 1.00 55.59 177 ILE A N 1
ATOM 1406 C CA . ILE A 1 177 ? 51.320 20.029 -68.170 1.00 55.59 177 ILE A CA 1
ATOM 1407 C C . ILE A 1 177 ? 51.028 19.722 -69.652 1.00 55.59 177 ILE A C 1
ATOM 1409 O O . ILE A 1 177 ? 51.914 19.235 -70.357 1.00 55.59 177 ILE A O 1
ATOM 1413 N N . PHE A 1 178 ? 49.840 20.042 -70.173 1.00 54.31 178 PHE A N 1
ATOM 1414 C CA . PHE A 1 178 ? 49.536 19.891 -71.603 1.00 54.31 178 PHE A CA 1
ATOM 1415 C C . PHE A 1 178 ? 49.993 21.127 -72.393 1.00 54.31 178 PHE A C 1
ATOM 1417 O O . PHE A 1 178 ? 49.202 22.031 -72.646 1.00 54.31 178 PHE A O 1
ATOM 1424 N N . ASN A 1 179 ? 51.261 21.171 -72.804 1.00 52.91 179 ASN A N 1
ATOM 1425 C CA . ASN A 1 179 ? 51.679 22.070 -73.882 1.00 52.91 179 ASN A CA 1
ATOM 1426 C C . ASN A 1 179 ? 51.441 21.363 -75.224 1.00 52.91 179 ASN A C 1
ATOM 1428 O O . ASN A 1 179 ? 52.104 20.373 -75.531 1.00 52.91 179 ASN A O 1
ATOM 1432 N N . PHE A 1 180 ? 50.466 21.844 -75.999 1.00 49.09 180 PHE A N 1
ATOM 1433 C CA . PHE A 1 180 ? 50.300 21.468 -77.402 1.00 49.09 180 PHE A CA 1
ATOM 1434 C C . PHE A 1 180 ? 51.337 22.237 -78.214 1.00 49.09 180 PHE A C 1
ATOM 1436 O O . PHE A 1 180 ? 51.132 23.412 -78.509 1.00 49.09 180 PHE A O 1
ATOM 1443 N N . ASP A 1 181 ? 52.449 21.595 -78.550 1.00 48.16 181 ASP A N 1
ATOM 1444 C CA . ASP A 1 181 ? 53.377 22.173 -79.514 1.00 48.16 181 ASP A CA 1
ATOM 1445 C C . ASP A 1 181 ? 52.783 21.973 -80.916 1.00 48.16 181 ASP A C 1
ATOM 1447 O O . ASP A 1 181 ? 52.775 20.866 -81.458 1.00 48.16 181 ASP A O 1
ATOM 1451 N N . PHE A 1 182 ? 52.174 23.027 -81.460 1.00 48.59 182 PHE A N 1
ATOM 1452 C CA . PHE A 1 182 ? 51.853 23.113 -82.881 1.00 48.59 182 PHE A CA 1
ATOM 1453 C C . PHE A 1 182 ? 53.022 23.808 -83.571 1.00 48.59 182 PHE A C 1
ATOM 1455 O O . PHE A 1 182 ? 52.918 24.984 -83.909 1.00 48.59 182 PHE A O 1
ATOM 1462 N N . ASP A 1 183 ? 54.120 23.080 -83.772 1.00 46.12 183 ASP A N 1
ATOM 1463 C CA . ASP A 1 183 ? 55.129 23.500 -84.737 1.00 46.12 183 ASP A CA 1
ATOM 1464 C C . ASP A 1 183 ? 54.871 22.783 -86.070 1.00 46.12 183 ASP A C 1
ATOM 1466 O O . ASP A 1 183 ? 54.762 21.558 -86.147 1.00 46.12 183 ASP A O 1
ATOM 1470 N N . ASP A 1 184 ? 54.626 23.611 -87.079 1.00 49.03 184 ASP A N 1
ATOM 1471 C CA . ASP A 1 184 ? 54.437 23.346 -88.502 1.00 49.03 184 ASP A CA 1
ATOM 1472 C C . ASP A 1 184 ? 53.979 21.941 -88.952 1.00 49.03 184 ASP A C 1
ATOM 1474 O O . ASP A 1 184 ? 54.747 21.022 -89.231 1.00 49.03 184 ASP A O 1
ATOM 1478 N N . GLY A 1 185 ? 52.666 21.835 -89.188 1.00 52.62 185 GLY A N 1
ATOM 1479 C CA . GLY A 1 185 ? 52.112 21.183 -90.376 1.00 52.62 185 GLY A CA 1
ATOM 1480 C C . GLY A 1 185 ? 52.723 19.849 -90.819 1.00 52.62 185 GLY A C 1
ATOM 1481 O O . GLY A 1 185 ? 53.244 19.776 -91.928 1.00 52.62 185 GLY A O 1
ATOM 1482 N N . LYS A 1 186 ? 52.569 18.781 -90.023 1.00 51.28 186 LYS A N 1
ATOM 1483 C CA . LYS A 1 186 ? 52.166 17.412 -90.438 1.00 51.28 186 LYS A CA 1
ATOM 1484 C C . LYS A 1 186 ? 52.378 16.434 -89.277 1.00 51.28 186 LYS A C 1
ATOM 1486 O O . LYS A 1 186 ? 53.489 16.250 -88.800 1.00 51.28 186 LYS A O 1
ATOM 1491 N N . ASN A 1 187 ? 51.305 15.716 -88.935 1.00 45.78 187 ASN A N 1
ATOM 1492 C CA . ASN A 1 187 ? 51.231 14.596 -87.983 1.00 45.78 187 ASN A CA 1
ATOM 1493 C C . ASN A 1 187 ? 51.096 15.027 -86.514 1.00 45.78 187 ASN A C 1
ATOM 1495 O O . ASN A 1 187 ? 52.061 15.011 -85.757 1.00 45.78 187 ASN A O 1
ATOM 1499 N N . GLY A 1 188 ? 49.862 15.335 -86.098 1.00 45.69 188 GLY A N 1
ATOM 1500 C CA . GLY A 1 188 ? 49.510 15.530 -84.691 1.00 45.69 188 GLY A CA 1
ATOM 1501 C C . GLY A 1 188 ? 49.808 14.270 -83.881 1.00 45.69 188 GLY A C 1
ATOM 1502 O O . GLY A 1 188 ? 49.007 13.337 -83.836 1.00 45.69 188 GLY A O 1
ATOM 1503 N N . ARG A 1 189 ? 50.989 14.223 -83.270 1.00 46.59 189 ARG A N 1
ATOM 1504 C CA . ARG A 1 189 ? 51.396 13.174 -82.344 1.00 46.59 189 ARG A CA 1
ATOM 1505 C C . ARG A 1 189 ? 51.251 13.773 -80.951 1.00 46.59 189 ARG A C 1
ATOM 1507 O O . ARG A 1 189 ? 51.914 14.753 -80.642 1.00 46.59 189 ARG A O 1
ATOM 1514 N N . LEU A 1 190 ? 50.357 13.216 -80.134 1.00 47.66 190 LEU A N 1
ATOM 1515 C CA . LEU A 1 190 ? 50.264 13.558 -78.713 1.00 47.66 190 LEU A CA 1
ATOM 1516 C C . LEU A 1 190 ? 51.603 13.200 -78.056 1.00 47.66 190 LEU A C 1
ATOM 1518 O O . LEU A 1 190 ? 51.838 12.042 -77.710 1.00 47.66 190 LEU A O 1
ATOM 1522 N N . VAL A 1 191 ? 52.517 14.163 -77.945 1.00 50.44 191 VAL A N 1
ATOM 1523 C CA . VAL A 1 191 ? 53.773 13.970 -77.221 1.00 50.44 191 VAL A CA 1
ATOM 1524 C C . VAL A 1 191 ? 53.446 14.109 -75.739 1.00 50.44 191 VAL A C 1
ATOM 1526 O O . VAL A 1 191 ? 53.354 15.210 -75.205 1.00 50.44 191 VAL A O 1
ATOM 1529 N N . MET A 1 192 ? 53.219 12.975 -75.074 1.00 47.69 192 MET A N 1
ATOM 1530 C CA . MET A 1 192 ? 53.178 12.913 -73.613 1.00 47.69 192 MET A CA 1
ATOM 1531 C C . MET A 1 192 ? 54.494 13.507 -73.087 1.00 47.69 192 MET A C 1
ATOM 1533 O O . MET A 1 192 ? 55.560 12.933 -73.312 1.00 47.69 192 MET A O 1
ATOM 1537 N N . SER A 1 193 ? 54.435 14.665 -72.421 1.00 55.03 193 SER A N 1
ATOM 1538 C CA . SER A 1 193 ? 55.619 15.284 -71.816 1.00 55.03 193 SER A CA 1
ATOM 1539 C C . SER A 1 193 ? 56.310 14.286 -70.879 1.00 55.03 193 SER A C 1
ATOM 1541 O O . SER A 1 193 ? 55.669 13.658 -70.033 1.00 55.03 193 SER A O 1
ATOM 1543 N N . SER A 1 194 ? 57.635 14.154 -71.002 1.00 55.56 194 SER A N 1
ATOM 1544 C CA . SER A 1 194 ? 58.479 13.230 -70.223 1.00 55.56 194 SER A CA 1
ATOM 1545 C C . SER A 1 194 ? 58.472 13.495 -68.699 1.00 55.56 194 SER A C 1
ATOM 1547 O O . SER A 1 194 ? 59.175 12.816 -67.951 1.00 55.56 194 SER A O 1
ATOM 1549 N N . GLN A 1 195 ? 57.692 14.468 -68.214 1.00 61.81 195 GLN A N 1
ATOM 1550 C CA . GLN A 1 195 ? 57.615 14.912 -66.817 1.00 61.81 195 GLN A CA 1
ATOM 1551 C C . GLN A 1 195 ? 56.452 14.304 -66.013 1.00 61.81 195 GLN A C 1
ATOM 1553 O O . GLN A 1 195 ? 56.193 14.742 -64.891 1.00 61.81 195 GLN A O 1
ATOM 1558 N N . TRP A 1 196 ? 55.781 13.261 -66.518 1.00 65.06 196 TRP A N 1
ATOM 1559 C CA . TRP A 1 196 ? 54.716 12.548 -65.786 1.00 65.06 196 TRP A CA 1
ATOM 1560 C C . TRP A 1 196 ? 55.146 12.103 -64.372 1.00 65.06 196 TRP A C 1
ATOM 1562 O O . TRP A 1 196 ? 54.328 12.006 -63.465 1.00 65.06 196 TRP A O 1
ATOM 1572 N N . TRP A 1 197 ? 56.446 11.896 -64.146 1.00 68.50 197 TRP A N 1
ATOM 1573 C CA . TRP A 1 197 ? 56.984 11.485 -62.851 1.00 68.50 197 TRP A CA 1
ATOM 1574 C C . TRP A 1 197 ? 56.827 12.547 -61.746 1.00 68.50 197 TRP A C 1
ATOM 1576 O O . TRP A 1 197 ? 56.761 12.192 -60.570 1.00 68.50 197 TRP A O 1
ATOM 1586 N N . MET A 1 198 ? 56.681 13.835 -62.092 1.00 67.38 198 MET A N 1
ATOM 1587 C CA . MET A 1 198 ? 56.397 14.887 -61.104 1.00 67.38 198 MET A CA 1
ATOM 1588 C C . MET A 1 198 ? 55.010 14.733 -60.470 1.00 67.38 198 MET A C 1
ATOM 1590 O O . MET A 1 198 ? 54.849 15.036 -59.290 1.00 67.38 198 MET A O 1
ATOM 1594 N N . TYR A 1 199 ? 54.029 14.197 -61.206 1.00 68.75 199 TYR A N 1
ATOM 1595 C CA . TYR A 1 199 ? 52.705 13.885 -60.660 1.00 68.75 199 TYR A CA 1
ATOM 1596 C C . TYR A 1 199 ? 52.820 12.936 -59.460 1.00 68.75 199 TYR A C 1
ATOM 1598 O O . TYR A 1 199 ? 52.252 13.193 -58.400 1.00 68.75 199 TYR A O 1
ATOM 1606 N N . ILE A 1 200 ? 53.632 11.883 -59.593 1.00 71.25 200 ILE A N 1
ATOM 1607 C CA . ILE A 1 200 ? 53.837 10.876 -58.544 1.00 71.25 200 ILE A CA 1
ATOM 1608 C C . ILE A 1 200 ? 54.533 11.494 -57.320 1.00 71.25 200 ILE A C 1
ATOM 1610 O O . ILE A 1 200 ? 54.138 11.223 -56.184 1.00 71.25 200 ILE A O 1
ATOM 1614 N N . ILE A 1 201 ? 55.522 12.366 -57.543 1.00 79.25 201 ILE A N 1
ATOM 1615 C CA . ILE A 1 201 ? 56.308 13.003 -56.475 1.00 79.25 201 ILE A CA 1
ATOM 1616 C C . ILE A 1 201 ? 55.453 13.918 -55.593 1.00 79.25 201 ILE A C 1
ATOM 1618 O O . ILE A 1 201 ? 55.681 13.954 -54.389 1.00 79.25 201 ILE A O 1
ATOM 1622 N N . PHE A 1 202 ? 54.466 14.627 -56.146 1.00 75.88 202 PHE A N 1
ATOM 1623 C CA . PHE A 1 202 ? 53.590 15.502 -55.357 1.00 75.88 202 PHE A CA 1
ATOM 1624 C C . PHE A 1 202 ? 52.339 14.787 -54.830 1.00 75.88 202 PHE A C 1
ATOM 1626 O O . PHE A 1 202 ? 51.905 15.060 -53.709 1.00 75.88 202 PHE A O 1
ATOM 1633 N N . ALA A 1 203 ? 51.779 13.835 -55.581 1.00 74.12 203 ALA A N 1
ATOM 1634 C CA . ALA A 1 203 ? 50.567 13.121 -55.182 1.00 74.12 203 ALA A CA 1
ATOM 1635 C C . ALA A 1 203 ? 50.769 12.233 -53.944 1.00 74.12 203 ALA A C 1
ATOM 1637 O O . ALA A 1 203 ? 49.924 12.221 -53.045 1.00 74.12 203 ALA A O 1
ATOM 1638 N N . ILE A 1 204 ? 51.888 11.505 -53.869 1.00 80.62 204 ILE A N 1
ATOM 1639 C CA . ILE A 1 204 ? 52.175 10.584 -52.760 1.00 80.62 204 ILE A CA 1
ATOM 1640 C C . ILE A 1 204 ? 52.289 11.305 -51.402 1.00 80.62 204 ILE A C 1
ATOM 1642 O O . ILE A 1 204 ? 51.561 10.923 -50.480 1.00 80.62 204 ILE A O 1
ATOM 1646 N N . PRO A 1 205 ? 53.138 12.339 -51.223 1.00 84.38 205 PRO A N 1
ATOM 1647 C CA . PRO A 1 205 ? 53.284 13.004 -49.929 1.00 84.38 205 PRO A CA 1
ATOM 1648 C C . PRO A 1 205 ? 52.016 13.748 -49.511 1.00 84.38 205 PRO A C 1
ATOM 1650 O O . PRO A 1 205 ? 51.690 13.746 -48.326 1.00 84.38 205 PRO A O 1
ATOM 1653 N N . LEU A 1 206 ? 51.264 14.322 -50.459 1.00 80.06 206 LEU A N 1
ATOM 1654 C CA . LEU A 1 206 ? 49.994 14.984 -50.156 1.00 80.06 206 LEU A CA 1
ATOM 1655 C C . LEU A 1 206 ? 48.965 13.973 -49.625 1.00 80.06 206 LEU A C 1
ATOM 1657 O O . LEU A 1 206 ? 48.351 14.202 -48.586 1.00 80.06 206 LEU A O 1
ATOM 1661 N N . THR A 1 207 ? 48.850 12.811 -50.278 1.00 80.44 207 THR A N 1
ATOM 1662 C CA . THR A 1 207 ? 47.940 11.732 -49.859 1.00 80.44 207 THR A CA 1
ATOM 1663 C C . THR A 1 207 ? 48.327 11.168 -48.491 1.00 80.44 207 THR A C 1
ATOM 1665 O O . THR A 1 207 ? 47.465 10.981 -47.630 1.00 80.44 207 THR A O 1
ATOM 1668 N N . LEU A 1 208 ? 49.625 10.945 -48.247 1.00 84.81 208 LEU A N 1
ATOM 1669 C CA . LEU A 1 208 ? 50.124 10.505 -46.942 1.00 84.81 208 LEU A CA 1
ATOM 1670 C C . LEU A 1 208 ? 49.866 11.560 -45.860 1.00 84.81 208 LEU A C 1
ATOM 1672 O O . LEU A 1 208 ? 49.389 11.212 -44.782 1.00 84.81 208 LEU A O 1
ATOM 1676 N N . GLY A 1 209 ? 50.112 12.841 -46.142 1.00 86.12 209 GLY A N 1
ATOM 1677 C CA . GLY A 1 209 ? 49.873 13.941 -45.206 1.00 86.12 209 GLY A CA 1
ATOM 1678 C C . GLY A 1 209 ? 48.412 14.022 -44.765 1.00 86.12 209 GLY A C 1
ATOM 1679 O O . GLY A 1 209 ? 48.127 14.018 -43.564 1.00 86.12 209 GLY A O 1
ATOM 1680 N N . THR A 1 210 ? 47.477 13.997 -45.720 1.00 82.88 210 THR A N 1
ATOM 1681 C CA . THR A 1 210 ? 46.039 13.972 -45.424 1.00 82.88 210 THR A CA 1
ATOM 1682 C C . THR A 1 210 ? 45.677 12.716 -44.624 1.00 82.88 210 THR A C 1
ATOM 1684 O O . THR A 1 210 ? 45.004 12.829 -43.596 1.00 82.88 210 THR A O 1
ATOM 1687 N N . PHE A 1 211 ? 46.188 11.536 -45.017 1.00 82.38 211 PHE A N 1
ATOM 1688 C CA . PHE A 1 211 ? 45.969 10.264 -44.312 1.00 82.38 211 PHE A CA 1
ATOM 1689 C C . PHE A 1 211 ? 46.401 10.309 -42.842 1.00 82.38 211 PHE A C 1
ATOM 1691 O O . PHE A 1 211 ? 45.625 9.961 -41.948 1.00 82.38 211 PHE A O 1
ATOM 1698 N N . TYR A 1 212 ? 47.622 10.776 -42.574 1.00 86.75 2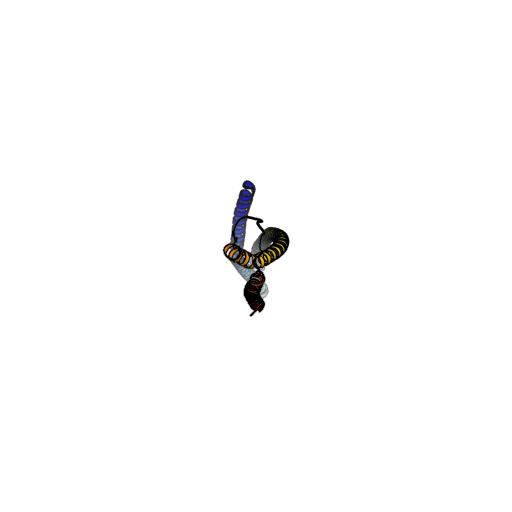12 TYR A N 1
ATOM 1699 C CA . TYR A 1 212 ? 48.162 10.881 -41.220 1.00 86.75 212 TYR A CA 1
ATOM 1700 C C . TYR A 1 212 ? 47.403 11.899 -40.364 1.00 86.75 212 TYR A C 1
ATOM 1702 O O . TYR A 1 212 ? 47.098 11.589 -39.209 1.00 86.75 212 TYR A O 1
ATOM 1710 N N . TRP A 1 213 ? 47.045 13.060 -40.925 1.00 85.44 213 TRP A N 1
ATOM 1711 C CA . TRP A 1 213 ? 46.268 14.093 -40.233 1.00 85.44 213 TRP A CA 1
ATOM 1712 C C . TRP A 1 213 ? 44.911 13.566 -39.754 1.00 85.44 213 TRP A C 1
ATOM 1714 O O . TRP A 1 213 ? 44.594 13.611 -38.566 1.00 85.44 213 TRP A O 1
ATOM 1724 N N . PHE A 1 214 ? 44.127 12.971 -40.650 1.00 80.19 214 PHE A N 1
ATOM 1725 C CA . PHE A 1 214 ? 42.821 12.411 -40.295 1.00 80.19 214 PHE A CA 1
ATOM 1726 C C . PHE A 1 214 ? 42.931 11.261 -39.299 1.00 80.19 214 PHE A C 1
ATOM 1728 O O . PHE A 1 214 ? 42.118 11.141 -38.383 1.00 80.19 214 PHE A O 1
ATOM 1735 N N . ARG A 1 215 ? 43.948 10.405 -39.443 1.00 83.75 215 ARG A N 1
ATOM 1736 C CA . ARG A 1 215 ? 44.175 9.304 -38.506 1.00 83.75 215 ARG A CA 1
ATOM 1737 C C . ARG A 1 215 ? 44.522 9.816 -37.107 1.00 83.75 215 ARG A C 1
ATOM 1739 O O . ARG A 1 215 ? 44.141 9.179 -36.130 1.00 83.75 215 ARG A O 1
ATOM 1746 N N . ALA A 1 216 ? 45.211 10.953 -36.996 1.00 84.56 216 ALA A N 1
ATOM 1747 C CA . ALA A 1 216 ? 45.461 11.621 -35.721 1.00 84.56 216 ALA A CA 1
ATOM 1748 C C . ALA A 1 216 ? 44.169 12.220 -35.127 1.00 84.56 216 ALA A C 1
ATOM 1750 O O . ALA A 1 216 ? 43.864 11.956 -33.964 1.00 84.56 216 ALA A O 1
ATOM 1751 N N . VAL A 1 217 ? 43.363 12.921 -35.934 1.00 82.69 217 VAL A N 1
ATOM 1752 C CA . VAL A 1 217 ? 42.080 13.523 -35.508 1.00 82.69 217 VAL A CA 1
ATOM 1753 C C . VAL A 1 217 ? 41.066 12.460 -35.065 1.00 82.69 217 VAL A C 1
ATOM 1755 O O . VAL A 1 217 ? 40.491 12.550 -33.981 1.00 82.69 217 VAL A O 1
ATOM 1758 N N . THR A 1 218 ? 40.889 11.396 -35.851 1.00 79.38 218 THR A N 1
ATOM 1759 C CA . THR A 1 218 ? 39.966 10.294 -35.520 1.00 79.38 218 THR A CA 1
ATOM 1760 C C . THR A 1 218 ? 40.406 9.500 -34.291 1.00 79.38 218 THR A C 1
ATOM 1762 O O . THR A 1 218 ? 39.564 9.030 -33.525 1.00 79.38 218 THR A O 1
ATOM 1765 N N . ARG A 1 219 ? 41.717 9.360 -34.055 1.00 78.56 219 ARG A N 1
ATOM 1766 C CA . ARG A 1 219 ? 42.244 8.759 -32.819 1.00 78.56 219 ARG A CA 1
ATOM 1767 C C . ARG A 1 219 ? 42.006 9.643 -31.602 1.00 78.56 219 ARG A C 1
ATOM 1769 O O . ARG A 1 219 ? 41.632 9.109 -30.563 1.00 78.56 219 ARG A O 1
ATOM 1776 N N . SER A 1 220 ? 42.176 10.957 -31.738 1.00 73.81 220 SER A N 1
ATOM 1777 C CA . SER A 1 220 ? 41.919 11.912 -30.657 1.00 73.81 220 S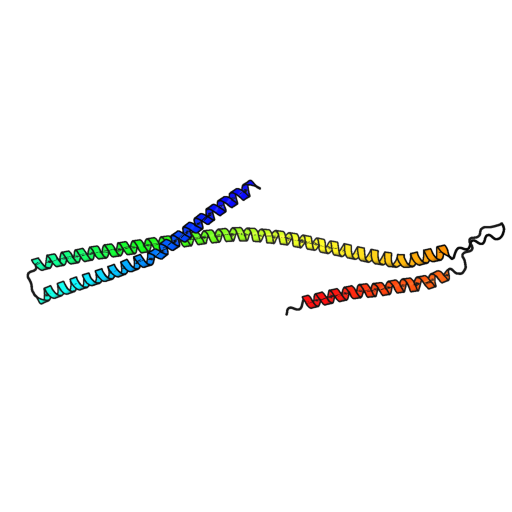ER A CA 1
ATOM 1778 C C . SER A 1 220 ? 40.448 11.883 -30.220 1.00 73.81 220 SER A C 1
ATOM 1780 O O . SER A 1 220 ? 40.172 11.745 -29.029 1.00 73.81 220 SER A O 1
ATOM 1782 N N . HIS A 1 221 ? 39.507 11.848 -31.173 1.00 71.19 221 HIS A N 1
ATOM 1783 C CA . HIS A 1 221 ? 38.079 11.702 -30.865 1.00 71.19 221 HIS A CA 1
ATOM 1784 C C . HIS A 1 221 ? 37.751 10.390 -30.136 1.00 71.19 221 HIS A C 1
ATOM 1786 O O . HIS A 1 221 ? 37.030 10.405 -29.141 1.00 71.19 221 HIS A O 1
ATOM 1792 N N . LYS A 1 222 ? 38.319 9.253 -30.568 1.00 70.88 222 LYS A N 1
ATOM 1793 C CA . LYS A 1 222 ? 38.099 7.960 -29.891 1.00 70.88 222 LYS A CA 1
ATOM 1794 C C . LYS A 1 222 ? 38.661 7.928 -28.468 1.00 70.88 222 LYS A C 1
ATOM 1796 O O . LYS A 1 222 ? 38.061 7.312 -27.592 1.00 70.88 222 LYS A O 1
ATOM 1801 N N . GLN A 1 223 ? 39.803 8.572 -28.233 1.00 74.00 223 GLN A N 1
ATOM 1802 C CA . GLN A 1 223 ? 40.420 8.636 -26.907 1.00 74.00 223 GLN A CA 1
ATOM 1803 C C . GLN A 1 223 ? 39.629 9.529 -25.944 1.00 74.00 223 GLN A C 1
ATOM 1805 O O . GLN A 1 223 ? 39.474 9.160 -24.782 1.00 74.00 223 GLN A O 1
ATOM 1810 N N . ALA A 1 224 ? 39.082 10.649 -26.425 1.00 73.56 224 ALA A N 1
ATOM 1811 C CA . ALA A 1 224 ? 38.224 11.522 -25.627 1.00 73.56 224 ALA A CA 1
ATOM 1812 C C . ALA A 1 224 ? 36.937 10.806 -25.179 1.00 73.56 224 ALA A C 1
ATOM 1814 O O . ALA A 1 224 ? 36.600 10.838 -23.997 1.00 73.56 224 ALA A O 1
ATOM 1815 N N . SER A 1 225 ? 36.273 10.075 -26.084 1.00 70.31 225 SER A N 1
ATOM 1816 C CA . SER A 1 225 ? 35.066 9.304 -25.749 1.00 70.31 225 SER A CA 1
ATOM 1817 C C . SER A 1 225 ? 35.343 8.160 -24.766 1.00 70.31 225 SER A C 1
ATOM 1819 O O . SER A 1 225 ? 34.584 7.969 -23.823 1.00 70.31 225 SER A O 1
ATOM 1821 N N . GLN A 1 226 ? 36.457 7.432 -24.923 1.00 75.50 226 GLN A N 1
ATOM 1822 C CA . GLN A 1 226 ? 36.821 6.354 -23.992 1.00 75.50 226 GLN A CA 1
ATOM 1823 C C . GLN A 1 226 ? 37.203 6.858 -22.600 1.00 75.50 226 GLN A C 1
ATOM 1825 O O . GLN A 1 226 ? 37.014 6.139 -21.622 1.00 75.50 226 GLN A O 1
ATOM 1830 N N . LYS A 1 227 ? 37.776 8.060 -22.497 1.00 76.06 227 LYS A N 1
ATOM 1831 C CA . LYS A 1 227 ? 38.117 8.652 -21.204 1.00 76.06 227 LYS A CA 1
ATOM 1832 C C . LYS A 1 227 ? 36.852 9.054 -20.437 1.00 76.06 227 LYS A C 1
ATOM 1834 O O . LYS A 1 227 ? 36.718 8.663 -19.284 1.00 76.06 227 LYS A O 1
ATOM 1839 N N . ALA A 1 228 ? 35.896 9.695 -21.113 1.00 74.75 228 ALA A N 1
ATOM 1840 C CA . ALA A 1 228 ? 34.596 10.042 -20.537 1.00 74.75 228 ALA A CA 1
ATOM 1841 C C . ALA A 1 228 ? 33.789 8.803 -20.094 1.00 74.75 228 ALA A C 1
ATOM 1843 O O . ALA A 1 228 ? 33.175 8.808 -19.032 1.00 74.75 228 ALA A O 1
ATOM 1844 N N . GLU A 1 229 ? 33.833 7.707 -20.861 1.00 74.25 229 GLU A N 1
ATOM 1845 C CA . GLU A 1 229 ? 33.149 6.457 -20.495 1.00 74.25 229 GLU A CA 1
ATOM 1846 C C . GLU A 1 229 ? 33.790 5.759 -19.279 1.00 74.25 229 GLU A C 1
ATOM 1848 O O . GLU A 1 229 ? 33.088 5.126 -18.493 1.00 74.25 229 GLU A O 1
ATOM 1853 N N . ARG A 1 230 ? 35.114 5.883 -19.085 1.00 73.00 230 ARG A N 1
ATOM 1854 C CA . ARG A 1 230 ? 35.800 5.368 -17.883 1.00 73.00 230 ARG A CA 1
ATOM 1855 C C . ARG A 1 230 ? 35.480 6.193 -16.641 1.00 73.00 230 ARG A C 1
ATOM 1857 O O . ARG A 1 230 ? 35.273 5.606 -15.587 1.00 73.00 230 ARG A O 1
ATOM 1864 N N . GLU A 1 231 ? 35.416 7.513 -16.780 1.00 78.06 231 GLU A N 1
ATOM 1865 C CA . GLU A 1 231 ? 35.057 8.433 -15.694 1.00 78.06 231 GLU A CA 1
ATOM 1866 C C . GLU A 1 231 ? 33.588 8.244 -15.262 1.00 78.06 231 GLU A C 1
ATOM 1868 O O . GLU A 1 231 ? 33.300 8.245 -14.073 1.00 78.06 231 GLU A O 1
ATOM 1873 N N . ALA A 1 232 ? 32.670 7.949 -16.191 1.00 73.44 232 ALA A N 1
ATOM 1874 C CA . ALA A 1 232 ? 31.264 7.662 -15.875 1.00 73.44 232 ALA A CA 1
ATOM 1875 C C . ALA A 1 232 ? 31.015 6.286 -15.216 1.00 73.44 232 ALA A C 1
ATOM 1877 O O . ALA A 1 232 ? 29.956 6.064 -14.631 1.00 73.44 232 ALA A O 1
ATOM 1878 N N . LYS A 1 233 ? 31.957 5.339 -15.329 1.00 70.19 233 LYS A N 1
ATOM 1879 C CA . LYS A 1 233 ? 31.842 3.974 -14.774 1.00 70.19 233 LYS A CA 1
ATOM 1880 C C . LYS A 1 233 ? 32.450 3.817 -13.383 1.00 70.19 233 LYS A C 1
ATOM 1882 O O . LYS A 1 233 ? 32.421 2.711 -12.844 1.00 70.19 233 LYS A O 1
ATOM 1887 N N . GLN A 1 234 ? 33.022 4.880 -12.831 1.00 60.84 234 GLN A N 1
ATOM 1888 C CA . GLN A 1 234 ? 33.601 4.891 -11.498 1.00 60.84 234 GLN A CA 1
ATOM 1889 C C . GLN A 1 234 ? 32.559 5.505 -10.546 1.00 60.84 234 GLN A C 1
ATOM 1891 O O . GLN A 1 234 ? 32.411 6.724 -10.545 1.00 60.84 234 GLN A O 1
ATOM 1896 N N . PRO A 1 235 ? 31.763 4.696 -9.814 1.00 55.75 235 PRO A N 1
ATOM 1897 C CA . PRO A 1 235 ? 30.897 5.241 -8.777 1.00 55.75 235 PRO A CA 1
ATOM 1898 C C . PRO A 1 235 ? 31.788 5.816 -7.670 1.00 55.75 235 PRO A C 1
ATOM 1900 O O . PRO A 1 235 ? 32.755 5.160 -7.269 1.00 55.75 235 PRO A O 1
ATOM 1903 N N . GLU A 1 236 ? 31.494 7.046 -7.243 1.00 54.44 236 GLU A N 1
ATOM 1904 C CA . GLU A 1 236 ? 32.050 7.621 -6.009 1.00 54.44 236 GLU A CA 1
ATOM 1905 C C . GLU A 1 236 ? 31.677 6.785 -4.778 1.00 54.44 236 GLU A C 1
ATOM 1907 O O . GLU A 1 236 ? 30.546 6.239 -4.743 1.00 54.44 236 GLU A O 1
#

Sequence (236 aa):
MVNEDYTNSLEFEIAEDEEKQVKETAIKLRKSLPDLERILELVECAIQIIEDTISEHKDCKELLSIPEERFLYVEKNLQTLRSKAISFKTYQETRIRRINVCLSTLSSLLSLRADSAIKASTEAMTRLTEANREDSGRMNEISIATKLDSEAMITIAKLTMFYLPSTFVATLFSMGIFNFDFDDGKNGRLVMSSQWWMYIIFAIPLTLGTFYWFRAVTRSHKQASQKAEREAKQPE